Protein AF-A0A9P1CTK7-F1 (afdb_monomer_lite)

Foldseek 3Di:
DDDDDDDDPPPPPPPPPPPPPAPDPQFDDLVQAAFDADPVRDGDFAEEAAEPDDVSVVVVVVVCRCCCTVVRHHYDYDDPAPDLLLLQLLQLQADQSNPVVCSRDDPPRDNRHNHGPPHDCPLQVVSLVCSCVVRVPRGDDDPDHPPDDDDDDDDDDPVLQVCCCVPPVDGPVCPPPDDCVRDPSCVSDDDPVPDPCVPDDDCVRDPCVPGVSNVVVVVVVVVVVVVVVVVVVVVD

Organism: NCBI:txid2562237

Structure (mmCIF, N/CA/C/O backbone):
data_AF-A0A9P1CTK7-F1
#
_entry.id   AF-A0A9P1CTK7-F1
#
loop_
_atom_site.group_PDB
_atom_site.id
_atom_site.type_symbol
_atom_site.label_atom_id
_atom_site.label_alt_id
_atom_site.label_comp_id
_atom_site.label_asym_id
_atom_site.label_entity_id
_atom_site.label_seq_id
_atom_site.pdbx_PDB_ins_code
_atom_site.Cartn_x
_atom_site.Cartn_y
_atom_site.Cartn_z
_atom_site.occupancy
_atom_site.B_iso_or_equiv
_atom_site.auth_seq_id
_atom_site.auth_comp_id
_atom_site.auth_asym_id
_atom_site.auth_atom_id
_atom_site.pdbx_PDB_model_num
ATOM 1 N N . MET A 1 1 ? 29.141 -57.998 55.091 1.00 41.53 1 MET A N 1
ATOM 2 C CA . MET A 1 1 ? 29.284 -56.603 54.625 1.00 41.53 1 MET A CA 1
ATOM 3 C C . MET A 1 1 ? 28.403 -56.444 53.397 1.00 41.53 1 MET A C 1
ATOM 5 O O . MET A 1 1 ? 28.807 -56.841 52.315 1.00 41.53 1 MET A O 1
ATOM 9 N N . LEU A 1 2 ? 27.157 -56.010 53.590 1.00 39.16 2 LEU A N 1
ATOM 10 C CA . LEU A 1 2 ? 26.176 -55.815 52.518 1.00 39.16 2 LEU A CA 1
ATOM 11 C C . LEU A 1 2 ? 26.133 -54.317 52.214 1.00 39.16 2 LEU A C 1
ATOM 13 O O . LEU A 1 2 ? 25.722 -53.531 53.062 1.00 39.16 2 LEU A O 1
ATOM 17 N N . GLY A 1 3 ? 26.665 -53.938 51.052 1.00 45.56 3 GLY A N 1
ATOM 18 C CA . GLY A 1 3 ? 26.715 -52.556 50.586 1.00 45.56 3 GLY A CA 1
ATOM 19 C C . GLY A 1 3 ? 25.390 -52.151 49.952 1.00 45.56 3 GLY A C 1
ATOM 20 O O . GLY A 1 3 ? 24.983 -52.715 48.938 1.00 45.56 3 GLY A O 1
ATOM 21 N N . THR A 1 4 ? 24.725 -51.177 50.563 1.00 55.84 4 THR A N 1
ATOM 22 C CA . THR A 1 4 ? 23.508 -50.541 50.058 1.00 55.84 4 THR A CA 1
ATOM 23 C C . THR A 1 4 ? 23.889 -49.553 48.955 1.00 55.84 4 THR A C 1
ATOM 25 O O . THR A 1 4 ? 24.511 -48.528 49.225 1.00 55.84 4 THR A O 1
ATOM 28 N N . TRP A 1 5 ? 23.542 -49.861 47.707 1.00 50.09 5 TRP A N 1
ATOM 29 C CA . TRP A 1 5 ? 23.710 -48.946 46.579 1.00 50.09 5 TRP A CA 1
ATOM 30 C C . TRP A 1 5 ? 22.486 -48.027 46.485 1.00 50.09 5 TRP A C 1
ATOM 32 O O . TRP A 1 5 ? 21.381 -48.486 46.202 1.00 50.09 5 TRP A O 1
ATOM 42 N N . CYS A 1 6 ? 22.676 -46.728 46.727 1.00 52.22 6 CYS A N 1
ATOM 43 C CA . CYS A 1 6 ? 21.683 -45.702 46.413 1.00 52.22 6 CYS A CA 1
ATOM 44 C C . CYS A 1 6 ? 21.600 -45.527 44.890 1.00 52.22 6 CYS A C 1
ATOM 46 O O . CYS A 1 6 ? 22.494 -44.936 44.286 1.00 52.22 6 CYS A O 1
ATOM 48 N N . LEU A 1 7 ? 20.516 -46.002 44.272 1.00 54.88 7 LEU A N 1
ATOM 49 C CA . LEU A 1 7 ? 20.118 -45.541 42.943 1.00 54.88 7 LEU A CA 1
ATOM 50 C C . LEU A 1 7 ? 19.626 -44.093 43.059 1.00 54.88 7 LEU A C 1
ATOM 52 O O . LEU A 1 7 ? 18.524 -43.835 43.541 1.00 54.88 7 LEU A O 1
ATOM 56 N N . ALA A 1 8 ? 20.446 -43.145 42.612 1.00 55.31 8 ALA A N 1
ATOM 57 C CA . ALA A 1 8 ? 20.005 -41.781 42.365 1.00 55.31 8 ALA A CA 1
ATOM 58 C C . ALA A 1 8 ? 19.128 -41.772 41.102 1.00 55.31 8 ALA A C 1
ATOM 60 O O . ALA A 1 8 ? 19.621 -41.879 39.980 1.00 55.31 8 ALA A O 1
ATOM 61 N N . LEU A 1 9 ? 17.814 -41.677 41.299 1.00 53.47 9 LEU A N 1
ATOM 62 C CA . LEU A 1 9 ? 16.837 -41.402 40.249 1.00 53.47 9 LEU A CA 1
ATOM 63 C C . LEU A 1 9 ? 17.064 -39.965 39.760 1.00 53.47 9 LEU A C 1
ATOM 65 O O . LEU A 1 9 ? 16.622 -39.001 40.381 1.00 53.47 9 LEU A O 1
ATOM 69 N N . VAL A 1 10 ? 17.803 -39.817 38.660 1.00 62.22 10 VAL A N 1
ATOM 70 C CA . VAL A 1 10 ? 17.915 -38.547 37.940 1.00 62.22 10 VAL A CA 1
ATOM 71 C C . VAL A 1 10 ? 16.580 -38.316 37.239 1.00 62.22 10 VAL A C 1
ATOM 73 O O . VAL A 1 10 ? 16.317 -38.865 36.172 1.00 62.22 10 VAL A O 1
ATOM 76 N N . ALA A 1 11 ? 15.705 -37.535 37.868 1.00 60.03 11 ALA A N 1
ATOM 77 C CA . ALA A 1 11 ? 14.519 -37.006 37.216 1.00 60.03 11 ALA A CA 1
ATOM 78 C C . ALA A 1 11 ? 14.972 -35.978 36.170 1.00 60.03 11 ALA A C 1
ATOM 80 O O . ALA A 1 11 ? 15.220 -34.815 36.486 1.00 60.03 11 ALA A O 1
ATOM 81 N N . SER A 1 12 ? 15.127 -36.414 34.919 1.00 62.22 12 SER A N 1
ATOM 82 C CA . SER A 1 12 ? 15.252 -35.506 33.783 1.00 62.22 12 SER A CA 1
ATOM 83 C C . SER A 1 12 ? 13.949 -34.721 33.663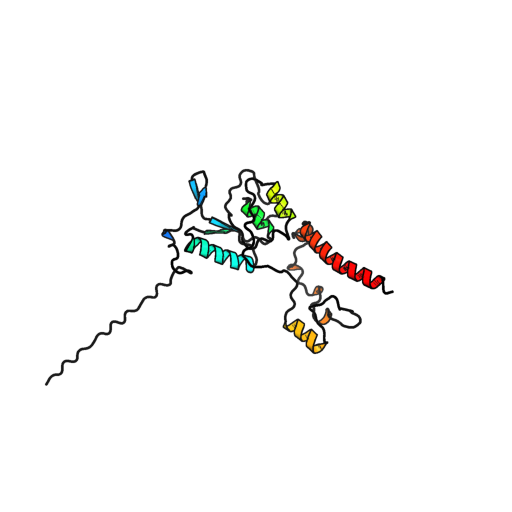 1.00 62.22 12 SER A C 1
ATOM 85 O O . SER A 1 12 ? 12.954 -35.225 33.145 1.00 62.22 12 SER A O 1
ATOM 87 N N . ALA A 1 13 ? 13.946 -33.490 34.173 1.00 62.00 13 ALA A N 1
ATOM 88 C CA . ALA A 1 13 ? 12.912 -32.520 33.865 1.00 62.00 13 ALA A CA 1
ATOM 89 C C . ALA A 1 13 ? 12.963 -32.267 32.354 1.00 62.00 13 ALA A C 1
ATOM 91 O O . ALA A 1 13 ? 13.829 -31.549 31.856 1.00 62.00 13 ALA A O 1
ATOM 92 N N . VAL A 1 14 ? 12.064 -32.914 31.614 1.00 60.38 14 VAL A N 1
ATOM 93 C CA . VAL A 1 14 ? 11.780 -32.555 30.229 1.00 60.38 14 VAL A CA 1
ATOM 94 C C . VAL A 1 14 ? 11.156 -31.169 30.299 1.00 60.38 14 VAL A C 1
ATOM 96 O O . VAL A 1 14 ? 9.969 -31.026 30.587 1.00 60.38 14 VAL A O 1
ATOM 99 N N . ALA A 1 15 ? 11.979 -30.139 30.113 1.00 61.59 15 ALA A N 1
ATOM 100 C CA . ALA A 1 15 ? 11.489 -28.806 29.834 1.00 61.59 15 ALA A CA 1
ATOM 101 C C . ALA A 1 15 ? 10.715 -28.909 28.519 1.00 61.59 15 ALA A C 1
ATOM 103 O O . ALA A 1 15 ? 11.304 -28.981 27.440 1.00 61.59 15 ALA A O 1
ATOM 104 N N . VAL A 1 16 ? 9.389 -29.000 28.615 1.00 58.91 16 VAL A N 1
ATOM 105 C CA . VAL A 1 16 ? 8.514 -28.774 27.473 1.00 58.91 16 VAL A CA 1
ATOM 106 C C . VAL A 1 16 ? 8.797 -27.338 27.071 1.00 58.91 16 VAL A C 1
ATOM 108 O O . VAL A 1 16 ? 8.411 -26.408 27.776 1.00 58.91 16 VAL A O 1
ATOM 111 N N . ALA A 1 17 ? 9.560 -27.158 25.994 1.00 55.75 17 ALA A N 1
ATOM 112 C CA . ALA A 1 17 ? 9.676 -25.867 25.355 1.00 55.75 17 ALA A CA 1
ATOM 113 C C . ALA A 1 17 ? 8.251 -25.485 24.958 1.00 55.75 17 ALA A C 1
ATOM 115 O O . ALA A 1 17 ? 7.703 -26.022 23.995 1.00 55.75 17 ALA A O 1
ATOM 116 N N . HIS A 1 18 ? 7.614 -24.626 25.755 1.00 56.50 18 HIS A N 1
ATOM 117 C CA . HIS A 1 18 ? 6.441 -23.913 25.298 1.00 56.50 18 HIS A CA 1
ATOM 118 C C . HIS A 1 18 ? 6.906 -23.185 24.047 1.00 56.50 18 HIS A C 1
ATOM 120 O O . HIS A 1 18 ? 7.727 -22.273 24.133 1.00 56.50 18 HIS A O 1
ATOM 126 N N . ALA A 1 19 ? 6.458 -23.660 22.884 1.00 55.12 19 ALA A N 1
ATOM 127 C CA . ALA A 1 19 ? 6.542 -22.880 21.672 1.00 55.12 19 ALA A CA 1
ATOM 128 C C . ALA A 1 19 ? 5.916 -21.533 22.029 1.00 55.12 19 ALA A C 1
ATOM 130 O O . ALA A 1 19 ? 4.727 -21.467 22.345 1.00 55.12 19 ALA A O 1
ATOM 131 N N . SER A 1 20 ? 6.757 -20.505 22.122 1.00 58.88 20 SER A N 1
ATOM 132 C CA . SER A 1 20 ? 6.295 -19.138 22.278 1.00 58.88 20 SER A CA 1
ATOM 133 C C . SER A 1 20 ? 5.353 -18.897 21.112 1.00 58.88 20 SER A C 1
ATOM 135 O O . SER A 1 20 ? 5.785 -18.930 19.963 1.00 58.88 20 SER A O 1
ATOM 137 N N . TYR A 1 21 ? 4.067 -18.715 21.404 1.00 77.50 21 TYR A N 1
ATOM 138 C CA . TYR A 1 21 ? 3.077 -18.307 20.407 1.00 77.50 21 TYR A CA 1
ATOM 139 C C . TYR A 1 21 ? 3.324 -16.872 19.916 1.00 77.50 21 TYR A C 1
ATOM 141 O O . TYR A 1 21 ? 2.637 -16.414 19.009 1.00 77.50 21 TYR A O 1
ATOM 149 N N . HIS A 1 22 ? 4.314 -16.194 20.500 1.00 89.12 22 HIS A N 1
ATOM 150 C CA . HIS A 1 22 ? 4.683 -14.818 20.221 1.00 89.12 22 HIS A CA 1
ATOM 151 C C . HIS A 1 22 ? 5.979 -14.736 19.425 1.00 89.12 22 HIS A C 1
ATOM 153 O O . HIS A 1 22 ? 6.935 -15.475 19.697 1.00 89.12 22 HIS A O 1
ATOM 159 N N . CYS A 1 23 ? 6.021 -13.795 18.487 1.00 91.00 23 CYS A N 1
ATOM 160 C CA . CYS A 1 23 ? 7.203 -13.448 17.708 1.00 91.00 23 CYS A CA 1
ATOM 161 C C . CYS A 1 23 ? 8.161 -12.524 18.482 1.00 91.00 23 CYS A C 1
ATOM 163 O O . CYS A 1 23 ? 9.369 -12.550 18.237 1.00 91.00 23 CYS A O 1
ATOM 165 N N . LEU A 1 24 ? 7.638 -11.708 19.403 1.00 94.38 24 LEU A N 1
ATOM 166 C CA . LEU A 1 24 ? 8.370 -10.676 20.138 1.00 94.38 24 LEU A CA 1
ATOM 167 C C . LEU A 1 24 ? 8.394 -10.939 21.656 1.00 94.38 24 LEU A C 1
ATOM 169 O O . LEU A 1 24 ? 7.428 -11.446 22.232 1.00 94.38 24 LEU A O 1
ATOM 173 N N . PRO A 1 25 ? 9.490 -10.579 22.353 1.00 93.38 25 PRO A N 1
ATOM 174 C CA . PRO A 1 25 ? 9.544 -10.668 23.807 1.00 93.38 25 PRO A CA 1
ATOM 175 C C . PRO A 1 25 ? 8.604 -9.640 24.451 1.00 93.38 25 PRO A C 1
ATOM 177 O O . PRO A 1 25 ? 8.647 -8.459 24.116 1.00 93.38 25 PRO A O 1
ATOM 180 N N . GLY A 1 26 ? 7.801 -10.083 25.422 1.00 93.31 26 GLY A N 1
ATOM 181 C CA . GLY A 1 26 ? 6.831 -9.217 26.104 1.00 93.31 26 GLY A CA 1
ATOM 182 C C . GLY A 1 26 ? 5.575 -8.918 25.282 1.00 93.31 26 GLY A C 1
ATOM 183 O O . GLY A 1 26 ? 4.921 -7.910 25.537 1.00 93.31 26 GLY A O 1
ATOM 184 N N . ALA A 1 27 ? 5.261 -9.767 24.303 1.00 96.50 27 ALA A N 1
ATOM 185 C CA . ALA A 1 27 ? 4.042 -9.664 23.519 1.00 96.50 27 ALA A CA 1
ATOM 186 C C . ALA A 1 27 ? 2.774 -9.714 24.390 1.00 96.50 27 ALA A C 1
ATOM 188 O O . ALA A 1 27 ? 2.685 -10.485 25.346 1.00 96.50 27 ALA A O 1
ATOM 189 N N . VAL A 1 28 ? 1.781 -8.909 24.015 1.00 96.38 28 VAL A N 1
ATOM 190 C CA . VAL A 1 28 ? 0.432 -8.924 24.580 1.00 96.38 28 VAL A CA 1
ATOM 191 C C . VAL A 1 28 ? -0.258 -10.231 24.200 1.00 96.38 28 VAL A C 1
ATOM 193 O O . VAL A 1 28 ? -0.373 -10.580 23.016 1.00 96.38 28 VAL A O 1
ATOM 196 N N . GLU A 1 29 ? -0.752 -10.936 25.216 1.00 95.31 29 GLU A N 1
ATOM 197 C CA . GLU A 1 29 ? -1.452 -12.204 25.046 1.00 95.31 29 GLU A CA 1
ATOM 198 C C . GLU A 1 29 ? -2.710 -12.029 24.196 1.00 95.31 29 GLU A C 1
ATOM 200 O O . GLU A 1 29 ? -3.425 -11.036 24.319 1.00 95.31 29 GLU A O 1
ATOM 205 N N . LEU A 1 30 ? -3.032 -13.023 23.362 1.00 94.19 30 LEU A N 1
ATOM 206 C CA . LEU A 1 30 ? -4.184 -12.959 22.452 1.00 94.19 30 LEU A CA 1
ATOM 207 C C . LEU A 1 30 ? -5.494 -12.604 23.180 1.00 94.19 30 LEU A C 1
ATOM 209 O O . LEU A 1 30 ? -6.309 -11.852 22.657 1.00 94.19 30 LEU A O 1
ATOM 213 N N . ALA A 1 31 ? -5.679 -13.106 24.405 1.00 96.12 31 ALA A N 1
ATOM 214 C CA . ALA A 1 31 ? -6.859 -12.835 25.230 1.00 96.12 31 ALA A CA 1
ATOM 215 C C . ALA A 1 31 ? -6.939 -11.389 25.758 1.00 96.12 31 ALA A C 1
ATOM 217 O O . ALA A 1 31 ? -8.015 -10.934 26.142 1.00 96.12 31 ALA A O 1
ATOM 218 N N . GLU A 1 32 ? -5.814 -10.676 25.791 1.00 97.50 32 GLU A N 1
ATOM 219 C CA . GLU A 1 32 ? -5.707 -9.290 26.256 1.00 97.50 32 GLU A CA 1
ATOM 220 C C . GLU A 1 32 ? -5.788 -8.283 25.098 1.00 97.50 32 GLU A C 1
ATOM 222 O O . GLU A 1 32 ? -5.948 -7.080 25.329 1.00 97.50 32 GLU A O 1
ATOM 227 N N . ARG A 1 33 ? -5.716 -8.758 23.846 1.00 97.88 33 ARG A N 1
ATOM 228 C CA . ARG A 1 33 ? -5.819 -7.908 22.658 1.00 97.88 33 ARG A CA 1
ATOM 229 C C . ARG A 1 33 ? -7.229 -7.344 22.501 1.00 97.88 33 ARG A C 1
ATOM 231 O O . ARG A 1 33 ? -8.240 -8.027 22.669 1.00 97.88 33 ARG A O 1
ATOM 238 N N . LYS A 1 34 ? -7.306 -6.067 22.134 1.00 98.31 34 LYS A N 1
ATOM 239 C CA . LYS A 1 34 ? -8.556 -5.303 22.008 1.00 98.31 34 LYS A CA 1
ATOM 240 C C . LYS A 1 34 ? -8.906 -4.986 20.560 1.00 98.31 34 LYS A C 1
ATOM 242 O O . LYS A 1 34 ? -8.056 -4.829 19.693 1.00 98.31 34 LYS A O 1
ATOM 247 N N . ASN A 1 35 ? -10.196 -4.816 20.323 1.00 98.38 35 ASN A N 1
ATOM 248 C CA . ASN A 1 35 ? -10.720 -4.271 19.078 1.00 98.38 35 ASN A CA 1
ATOM 249 C C . ASN A 1 35 ? -10.793 -2.740 19.128 1.00 98.38 35 ASN A C 1
ATOM 251 O O . ASN A 1 35 ? -10.812 -2.130 20.203 1.00 98.38 35 ASN A O 1
ATOM 255 N N . LEU A 1 36 ? -10.889 -2.131 17.949 1.00 96.44 36 LEU A N 1
ATOM 256 C CA . LEU A 1 36 ? -11.319 -0.748 17.790 1.00 96.44 36 LEU A CA 1
ATOM 257 C C . LEU A 1 36 ? -12.821 -0.632 18.083 1.00 96.44 36 LEU A C 1
ATOM 259 O O . LEU A 1 36 ? -13.553 -1.625 18.049 1.00 96.44 36 LEU A O 1
ATOM 263 N N . LYS A 1 37 ? -13.274 0.591 18.382 1.00 95.56 37 LYS A N 1
ATOM 264 C CA . LYS A 1 37 ? -14.693 0.907 18.558 1.00 95.56 37 LYS A CA 1
ATOM 265 C C . LYS A 1 37 ? -15.083 2.126 17.734 1.00 95.56 37 LYS A C 1
ATOM 267 O O . LYS A 1 37 ? -14.402 3.147 17.817 1.00 95.56 37 LYS A O 1
ATOM 272 N N . ASN A 1 38 ? -16.179 2.034 16.984 1.00 89.56 38 ASN A N 1
ATOM 273 C CA . ASN A 1 38 ? -16.747 3.188 16.278 1.00 89.56 38 ASN A CA 1
ATOM 274 C C . ASN A 1 38 ? -17.587 4.054 17.245 1.00 89.56 38 ASN A C 1
ATOM 276 O O . ASN A 1 38 ? -17.822 3.648 18.390 1.00 89.56 38 ASN A O 1
ATOM 280 N N . PRO A 1 39 ? -18.066 5.243 16.822 1.00 89.62 39 PRO A N 1
ATOM 281 C CA . PRO A 1 39 ? -18.911 6.097 17.661 1.00 89.62 39 PRO A CA 1
ATOM 282 C C . PRO A 1 39 ? -20.204 5.428 18.155 1.00 89.62 39 PRO A C 1
ATOM 284 O O . PRO A 1 39 ? -20.758 5.844 19.169 1.00 89.62 39 PRO A O 1
ATOM 287 N N . GLN A 1 40 ? -20.680 4.389 17.465 1.00 92.19 40 GLN A N 1
ATOM 288 C CA . GLN A 1 40 ? -21.860 3.602 17.827 1.00 92.19 40 GLN A CA 1
ATOM 289 C C . GLN A 1 40 ? -21.545 2.484 18.840 1.00 92.19 40 GLN A C 1
ATOM 291 O O . GLN A 1 40 ? -22.459 1.819 19.325 1.00 92.19 40 GLN A O 1
ATOM 296 N N . GLY A 1 41 ? -20.271 2.285 19.192 1.00 94.56 41 GLY A N 1
ATOM 297 C CA . GLY A 1 41 ? -19.815 1.277 20.149 1.00 94.56 41 GLY A CA 1
ATOM 298 C C . GLY A 1 41 ? -19.611 -0.122 19.561 1.00 94.56 41 GLY A C 1
ATOM 299 O O . GLY A 1 41 ? -19.308 -1.049 20.315 1.00 94.56 41 GLY A O 1
ATOM 300 N N . GLU A 1 42 ? -19.745 -0.285 18.244 1.00 94.75 42 GLU A N 1
ATOM 301 C CA . GLU A 1 42 ? -19.448 -1.536 17.545 1.00 94.75 42 GLU A CA 1
ATOM 302 C C . GLU A 1 42 ? -17.958 -1.863 17.660 1.00 94.75 42 GLU A C 1
ATOM 304 O O . GLU A 1 42 ? -17.110 -0.987 17.501 1.00 94.75 42 GLU A O 1
ATOM 309 N N . SER A 1 43 ? -17.652 -3.129 17.933 1.00 96.38 43 SER A N 1
ATOM 310 C CA . SER A 1 43 ? -16.299 -3.639 18.149 1.00 96.38 43 SER A CA 1
ATOM 311 C C . SER A 1 43 ? -15.800 -4.364 16.901 1.00 96.38 43 SER A C 1
ATOM 313 O O . SER A 1 43 ? -16.439 -5.319 16.465 1.00 96.38 43 SER A O 1
ATOM 315 N N . TYR A 1 44 ? -14.657 -3.956 16.350 1.00 96.56 44 TYR A N 1
ATOM 316 C CA . TYR A 1 44 ? -14.074 -4.562 15.145 1.00 96.56 44 TYR A CA 1
ATOM 317 C C . TYR A 1 44 ? -12.533 -4.517 15.159 1.00 96.56 44 TYR A C 1
ATOM 319 O O . TYR A 1 44 ? -11.945 -3.647 15.807 1.00 96.56 44 TYR A O 1
ATOM 327 N N . PRO A 1 45 ? -11.849 -5.457 14.482 1.00 97.88 45 PRO A N 1
ATOM 328 C CA . PRO A 1 45 ? -10.389 -5.473 14.424 1.00 97.88 45 PRO A CA 1
ATOM 329 C C . PRO A 1 45 ? -9.835 -4.321 13.577 1.00 97.88 45 PRO A C 1
ATOM 331 O O . PRO A 1 45 ? -10.497 -3.802 12.674 1.00 97.88 45 PRO A O 1
ATOM 334 N N . LEU A 1 46 ? -8.579 -3.955 13.825 1.00 98.19 46 LEU A N 1
ATOM 335 C CA . LEU A 1 46 ? -7.851 -3.012 12.986 1.00 98.19 46 LEU A CA 1
ATOM 336 C C . LEU A 1 46 ? -7.536 -3.671 11.640 1.00 98.19 46 LEU A C 1
ATOM 338 O O . LEU A 1 46 ? -6.736 -4.595 11.560 1.00 98.19 46 LEU A O 1
ATOM 342 N N . GLY A 1 47 ? -8.167 -3.205 10.564 1.00 98.06 47 GLY A N 1
ATOM 343 C CA . GLY A 1 47 ? -7.832 -3.661 9.216 1.00 98.06 47 GLY A CA 1
ATOM 344 C C . GLY A 1 47 ? -6.579 -3.016 8.622 1.00 98.06 47 GLY A C 1
ATOM 345 O O . GLY A 1 47 ? -6.472 -1.786 8.607 1.00 98.06 47 GLY A O 1
ATOM 346 N N . ILE A 1 48 ? -5.688 -3.835 8.062 1.00 98.38 48 ILE A N 1
ATOM 347 C CA . ILE A 1 48 ? -4.543 -3.414 7.241 1.00 98.38 48 ILE A CA 1
ATOM 348 C C . ILE A 1 48 ? -4.842 -3.774 5.786 1.00 98.38 48 ILE A C 1
ATOM 350 O O . ILE A 1 48 ? -5.063 -4.937 5.475 1.00 98.38 48 ILE A O 1
ATOM 354 N N . TRP A 1 49 ? -4.865 -2.802 4.876 1.00 98.12 49 TRP A N 1
ATOM 355 C CA . TRP A 1 49 ? -4.914 -3.094 3.445 1.00 98.12 49 TRP A CA 1
ATOM 356 C C . TRP A 1 49 ? -3.541 -3.571 2.967 1.00 98.12 49 TRP A C 1
ATOM 358 O O . TRP A 1 49 ? -2.551 -2.852 3.109 1.00 98.12 49 TRP A O 1
ATOM 368 N N . VAL A 1 50 ? -3.487 -4.775 2.397 1.00 97.94 50 VAL A N 1
ATOM 369 C CA . VAL A 1 50 ? -2.249 -5.415 1.951 1.00 97.94 50 VAL A CA 1
ATOM 370 C C . VAL A 1 50 ? -2.095 -5.261 0.439 1.00 97.94 50 VAL A C 1
ATOM 372 O O . VAL A 1 50 ? -2.911 -5.784 -0.327 1.00 97.94 50 VAL A O 1
ATOM 375 N N . PRO A 1 51 ? -1.052 -4.565 -0.029 1.00 95.69 51 PRO A N 1
ATOM 376 C CA . PRO A 1 51 ? -0.765 -4.511 -1.452 1.00 95.69 51 PRO A CA 1
ATOM 377 C C . PRO A 1 51 ? -0.242 -5.850 -2.000 1.00 95.69 51 PRO A C 1
ATOM 379 O O . PRO A 1 51 ? 0.519 -6.544 -1.328 1.00 95.69 51 PRO A O 1
ATOM 382 N N . ASP A 1 52 ? -0.634 -6.204 -3.227 1.00 95.25 52 ASP A N 1
ATOM 383 C CA . ASP A 1 52 ? -0.336 -7.493 -3.880 1.00 95.25 52 ASP A CA 1
ATOM 384 C C . ASP A 1 52 ? 1.061 -7.517 -4.529 1.00 95.25 52 ASP A C 1
ATOM 386 O O . ASP A 1 52 ? 1.226 -7.666 -5.742 1.00 95.25 52 ASP A O 1
ATOM 390 N N . TRP A 1 53 ? 2.095 -7.283 -3.725 1.00 91.06 53 TRP A N 1
ATOM 391 C CA . TRP A 1 53 ? 3.488 -7.428 -4.143 1.00 91.06 53 TRP A CA 1
ATOM 392 C C . TRP A 1 53 ? 4.389 -7.725 -2.948 1.00 91.06 53 TRP A C 1
ATOM 394 O O . TRP A 1 53 ? 4.062 -7.426 -1.802 1.00 91.06 53 TRP A O 1
ATOM 404 N N . ALA A 1 54 ? 5.555 -8.319 -3.216 1.00 90.56 54 ALA A N 1
ATOM 405 C CA . ALA A 1 54 ? 6.424 -8.893 -2.185 1.00 90.56 54 ALA A CA 1
ATOM 406 C C . ALA A 1 54 ? 6.770 -7.914 -1.048 1.00 90.56 54 ALA A C 1
ATOM 408 O O . ALA A 1 54 ? 6.683 -8.277 0.124 1.00 90.56 54 ALA A O 1
ATOM 409 N N . ALA A 1 55 ? 7.119 -6.667 -1.384 1.00 91.00 55 ALA A N 1
ATOM 410 C CA . ALA A 1 55 ? 7.403 -5.650 -0.376 1.00 91.00 55 ALA A CA 1
ATOM 411 C C . ALA A 1 55 ? 6.163 -5.320 0.472 1.00 91.00 55 ALA A C 1
ATOM 413 O O . ALA A 1 55 ? 6.287 -5.244 1.690 1.00 91.00 55 ALA A O 1
ATOM 414 N N . GLY A 1 56 ? 4.982 -5.198 -0.149 1.00 93.94 56 GLY A N 1
ATOM 415 C CA . GLY A 1 56 ? 3.708 -4.934 0.523 1.00 93.94 56 GLY A CA 1
ATOM 416 C C . GLY A 1 56 ? 3.341 -6.024 1.527 1.00 93.94 56 GLY A C 1
ATOM 417 O O . GLY A 1 56 ? 2.999 -5.716 2.667 1.00 93.94 56 GLY A O 1
ATOM 418 N N . TYR A 1 57 ? 3.508 -7.294 1.149 1.00 96.00 57 TYR A N 1
ATOM 419 C CA . TYR A 1 57 ? 3.330 -8.423 2.065 1.00 96.00 57 TYR A CA 1
ATOM 420 C C . TYR A 1 57 ? 4.297 -8.376 3.248 1.00 96.00 57 TYR A C 1
ATOM 422 O O . TYR A 1 57 ? 3.873 -8.523 4.392 1.00 96.00 57 TYR A O 1
ATOM 430 N N . ALA A 1 58 ? 5.587 -8.146 2.989 1.00 94.62 58 ALA A N 1
ATOM 431 C CA . ALA A 1 58 ? 6.603 -8.145 4.035 1.00 94.62 58 ALA A CA 1
ATOM 432 C C . ALA A 1 58 ? 6.356 -7.045 5.079 1.00 94.62 58 ALA A C 1
ATOM 434 O O . ALA A 1 58 ? 6.361 -7.320 6.279 1.00 94.62 58 ALA A O 1
ATOM 435 N N . VAL A 1 59 ? 6.107 -5.805 4.641 1.00 95.50 59 VAL A N 1
ATOM 436 C CA . VAL A 1 59 ? 5.907 -4.683 5.573 1.00 95.50 59 VAL A CA 1
ATOM 437 C C . VAL A 1 59 ? 4.573 -4.773 6.313 1.00 95.50 59 VAL A C 1
ATOM 439 O O . VAL A 1 59 ? 4.527 -4.460 7.502 1.00 95.50 59 VAL A O 1
ATOM 442 N N . SER A 1 60 ? 3.510 -5.250 5.658 1.00 97.06 60 SER A N 1
ATOM 443 C CA . SER A 1 60 ? 2.213 -5.463 6.310 1.00 97.06 60 SER A CA 1
ATOM 444 C C . SER A 1 60 ? 2.282 -6.570 7.355 1.00 97.06 60 SER A C 1
ATOM 446 O O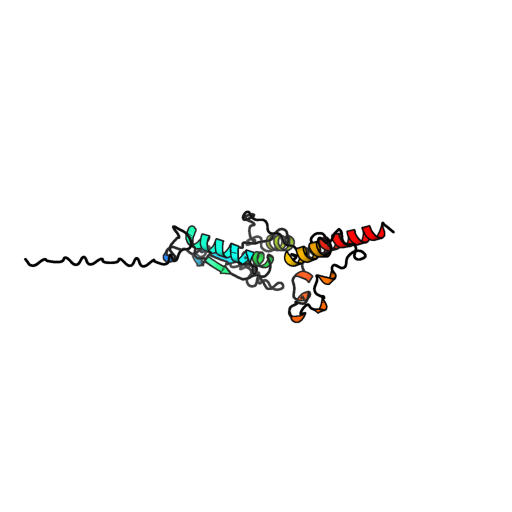 . SER A 1 60 ? 1.764 -6.378 8.448 1.00 97.06 60 SER A O 1
ATOM 448 N N . ALA A 1 61 ? 2.994 -7.671 7.088 1.00 97.00 61 ALA A N 1
ATOM 449 C CA . ALA A 1 61 ? 3.194 -8.738 8.070 1.00 97.00 61 ALA A CA 1
ATOM 450 C C . ALA A 1 61 ? 3.967 -8.250 9.308 1.00 97.00 61 ALA A C 1
ATOM 452 O O . ALA A 1 61 ? 3.582 -8.5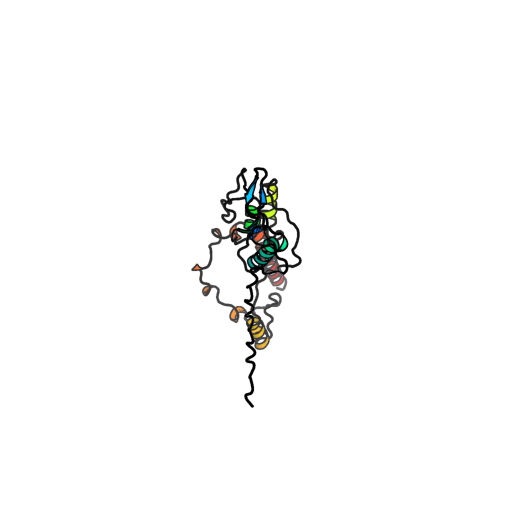49 10.437 1.00 97.00 61 ALA A O 1
ATOM 453 N N . ILE A 1 62 ? 5.023 -7.448 9.116 1.00 96.25 62 ILE A N 1
ATOM 454 C CA . ILE A 1 62 ? 5.763 -6.838 10.233 1.00 96.25 62 ILE A CA 1
ATOM 455 C C . ILE A 1 62 ? 4.838 -5.936 11.057 1.00 96.25 62 ILE A C 1
ATOM 457 O O . ILE A 1 62 ? 4.813 -6.031 12.283 1.00 96.25 62 ILE A O 1
ATOM 461 N N . ALA A 1 63 ? 4.061 -5.072 10.403 1.00 97.56 63 ALA A N 1
ATOM 462 C CA . ALA A 1 63 ? 3.145 -4.179 11.101 1.00 97.56 63 ALA A CA 1
ATOM 463 C C . ALA A 1 63 ? 2.018 -4.926 11.817 1.00 97.56 63 ALA A C 1
ATOM 465 O O . ALA A 1 63 ? 1.675 -4.548 12.932 1.00 97.56 63 ALA A O 1
ATOM 466 N N . HIS A 1 64 ? 1.490 -5.993 11.218 1.00 98.00 64 HIS A N 1
ATOM 467 C CA . HIS A 1 64 ? 0.506 -6.872 11.839 1.00 98.00 64 HIS A CA 1
ATOM 468 C C . HIS A 1 64 ? 1.038 -7.396 13.175 1.00 98.00 64 HIS A C 1
ATOM 470 O O . HIS A 1 64 ? 0.428 -7.144 14.212 1.00 98.00 64 HIS A O 1
ATOM 476 N N . VAL A 1 65 ? 2.222 -8.020 13.173 1.00 97.62 65 VAL A N 1
ATOM 477 C CA . VAL A 1 65 ? 2.863 -8.534 14.395 1.00 97.62 65 VAL A CA 1
ATOM 478 C C . VAL A 1 65 ? 3.076 -7.419 15.417 1.00 97.62 65 VAL A C 1
ATOM 480 O O . VAL A 1 65 ? 2.725 -7.582 16.579 1.00 97.62 65 VAL A O 1
ATOM 483 N N . LEU A 1 66 ? 3.604 -6.261 15.009 1.00 97.81 66 LEU A N 1
ATOM 484 C CA . LEU A 1 66 ? 3.846 -5.149 15.933 1.00 97.81 66 LEU A CA 1
ATOM 485 C C . LEU A 1 66 ? 2.550 -4.607 16.555 1.00 97.81 66 LEU A C 1
ATOM 487 O O . LEU A 1 66 ? 2.511 -4.314 17.748 1.00 97.81 66 LEU A O 1
ATOM 491 N N . ILE A 1 67 ? 1.481 -4.466 15.775 1.00 98.38 67 ILE A N 1
ATOM 492 C CA . ILE A 1 67 ? 0.201 -3.950 16.270 1.00 98.38 67 ILE A CA 1
ATOM 493 C C . ILE A 1 67 ? -0.464 -4.967 17.205 1.00 98.38 67 ILE A C 1
ATOM 495 O O . ILE A 1 67 ? -1.005 -4.585 18.245 1.00 98.38 67 ILE A O 1
ATOM 499 N N . GLU A 1 68 ? -0.394 -6.253 16.878 1.00 98.06 68 GLU A N 1
ATOM 500 C CA . GLU A 1 68 ? -0.958 -7.300 17.719 1.00 98.06 68 GLU A CA 1
ATOM 501 C C . GLU A 1 68 ? -0.171 -7.515 19.008 1.00 98.06 68 GLU A C 1
ATOM 503 O O . GLU A 1 68 ? -0.732 -7.456 20.102 1.00 98.06 68 GLU A O 1
ATOM 508 N N . GLU A 1 69 ? 1.130 -7.754 18.886 1.00 97.81 69 GLU A N 1
ATOM 509 C CA . GLU A 1 69 ? 1.972 -8.175 19.999 1.00 97.81 69 GLU A CA 1
ATOM 510 C C . GLU A 1 69 ? 2.468 -6.996 20.832 1.00 97.81 69 GLU A C 1
ATOM 512 O O . GLU A 1 69 ? 2.552 -7.120 22.046 1.00 97.81 69 GLU A O 1
ATOM 517 N N . MET A 1 70 ? 2.760 -5.836 20.238 1.00 97.81 70 MET A N 1
ATOM 518 C CA . MET A 1 70 ? 3.291 -4.699 21.007 1.00 97.81 70 MET A CA 1
ATOM 519 C C . MET A 1 70 ? 2.211 -3.697 21.403 1.00 97.81 70 MET A C 1
ATOM 521 O O . MET A 1 70 ? 2.283 -3.116 22.485 1.00 97.81 70 MET A O 1
ATOM 525 N N . LEU A 1 71 ? 1.218 -3.460 20.540 1.00 98.19 71 LEU A N 1
ATOM 526 C CA . LEU A 1 71 ? 0.143 -2.500 20.828 1.00 98.19 71 LEU A CA 1
ATOM 527 C C . LEU A 1 71 ? -1.109 -3.159 21.422 1.00 98.19 71 LEU A C 1
ATOM 529 O O . LEU A 1 71 ? -1.958 -2.452 21.974 1.00 98.19 71 LEU A O 1
ATOM 533 N N . GLY A 1 72 ? -1.224 -4.487 21.328 1.00 98.12 72 GLY A N 1
ATOM 534 C CA . GLY A 1 72 ? -2.325 -5.246 21.905 1.00 98.12 72 GLY A CA 1
ATOM 535 C C . GLY A 1 72 ? -3.654 -5.035 21.186 1.00 98.12 72 GLY A C 1
ATOM 536 O O . GLY A 1 72 ? -4.686 -4.966 21.850 1.00 98.12 72 GLY A O 1
ATOM 537 N N . TYR A 1 73 ? -3.666 -4.877 19.860 1.00 98.62 73 TYR A N 1
ATOM 538 C CA . TYR A 1 73 ? -4.910 -4.804 19.082 1.00 98.62 73 TYR A CA 1
ATOM 539 C C . TYR A 1 73 ? -5.118 -6.059 18.243 1.00 98.62 73 TYR A C 1
ATOM 541 O O . TYR A 1 73 ? -4.158 -6.598 17.722 1.00 98.62 73 TYR A O 1
ATOM 549 N N . ASN A 1 74 ? -6.360 -6.498 18.050 1.00 98.38 74 ASN A N 1
ATOM 550 C CA . ASN A 1 74 ? -6.639 -7.517 17.037 1.00 98.38 74 ASN A CA 1
ATOM 551 C C . ASN A 1 74 ? -6.524 -6.893 15.648 1.00 98.38 74 ASN A C 1
ATOM 553 O O . ASN A 1 74 ? -7.090 -5.819 15.403 1.00 98.38 74 ASN A O 1
ATOM 557 N N . VAL A 1 75 ? -5.836 -7.580 14.742 1.00 98.19 75 VAL A N 1
ATOM 558 C CA . VAL A 1 75 ? -5.605 -7.109 13.376 1.00 98.19 75 VAL A CA 1
ATOM 559 C C . VAL A 1 75 ? -6.261 -8.050 12.375 1.00 98.19 75 VAL A C 1
ATOM 561 O O . VAL A 1 75 ? -6.420 -9.245 12.607 1.00 98.19 75 VAL A O 1
ATOM 564 N N . VAL A 1 76 ? -6.690 -7.499 11.244 1.00 98.00 76 VAL A N 1
ATOM 565 C CA . VAL A 1 76 ? -7.118 -8.291 10.094 1.00 98.00 76 VAL A CA 1
ATOM 566 C C . VAL A 1 76 ? -6.487 -7.742 8.824 1.00 98.00 76 VAL A C 1
ATOM 568 O O . VAL A 1 76 ? -6.589 -6.554 8.522 1.00 98.00 76 VAL A O 1
ATOM 571 N N . ASP A 1 77 ? -5.877 -8.615 8.039 1.00 97.69 77 ASP A N 1
ATOM 572 C CA . ASP A 1 77 ? -5.392 -8.239 6.718 1.00 97.69 77 ASP A CA 1
ATOM 573 C C . ASP A 1 77 ? -6.573 -8.179 5.736 1.00 97.69 77 ASP A C 1
ATOM 575 O O . ASP A 1 77 ? -7.448 -9.048 5.700 1.00 97.69 77 ASP A O 1
ATOM 579 N N . LYS A 1 78 ? -6.628 -7.110 4.947 1.00 96.12 78 LYS A N 1
ATOM 580 C CA . LYS A 1 78 ? -7.638 -6.829 3.924 1.00 96.12 78 LYS A CA 1
ATOM 581 C C . LYS A 1 78 ? -6.970 -6.777 2.550 1.00 96.12 78 LYS A C 1
ATOM 583 O O . LYS A 1 78 ? -5.806 -6.403 2.437 1.00 96.12 78 LYS A O 1
ATOM 588 N N . GLY A 1 79 ? -7.725 -7.100 1.501 1.00 89.88 79 GLY A N 1
ATOM 589 C CA . GLY A 1 79 ? -7.226 -7.166 0.123 1.00 89.88 79 GLY A CA 1
ATOM 590 C C . GLY A 1 79 ? -6.997 -8.613 -0.350 1.00 89.88 79 GLY A C 1
ATOM 591 O O . GLY A 1 79 ? -7.789 -9.479 0.033 1.00 89.88 79 GLY A O 1
ATOM 592 N N . PRO A 1 80 ? -5.972 -8.892 -1.183 1.00 93.56 80 PRO A N 1
ATOM 593 C CA . PRO A 1 80 ? -4.912 -7.973 -1.603 1.00 93.56 80 PRO A CA 1
ATOM 594 C C . PRO A 1 80 ? -5.342 -7.020 -2.737 1.00 93.56 80 PRO A C 1
ATOM 596 O O . PRO A 1 80 ? -6.350 -7.241 -3.412 1.00 93.56 80 PRO A O 1
ATOM 599 N N . GLY A 1 81 ? -4.582 -5.938 -2.937 1.00 92.50 81 GLY A N 1
ATOM 600 C CA . GLY A 1 81 ? -4.803 -4.955 -4.008 1.00 92.50 81 GLY A CA 1
ATOM 601 C C . GLY A 1 81 ? -3.607 -4.824 -4.957 1.00 92.50 81 GLY A C 1
ATOM 602 O O . GLY A 1 81 ? -2.523 -4.497 -4.480 1.00 92.50 81 GLY A O 1
ATOM 603 N N . PRO A 1 82 ? -3.765 -5.000 -6.283 1.00 90.75 82 PRO A N 1
ATOM 604 C CA . PRO A 1 82 ? -2.643 -5.017 -7.230 1.00 90.75 82 PRO A CA 1
ATOM 605 C C . PRO A 1 82 ? -2.041 -3.647 -7.549 1.00 90.75 82 PRO A C 1
ATOM 607 O O . PRO A 1 82 ? -1.084 -3.568 -8.317 1.00 90.75 82 PRO A O 1
ATOM 610 N N . ALA A 1 83 ? -2.595 -2.553 -7.026 1.00 90.25 83 ALA A N 1
ATOM 611 C CA . ALA A 1 83 ? -2.073 -1.222 -7.294 1.00 90.25 83 ALA A CA 1
ATOM 612 C C . ALA A 1 83 ? -2.252 -0.279 -6.104 1.00 90.25 83 ALA A C 1
ATOM 614 O O . ALA A 1 83 ? -3.250 -0.341 -5.388 1.00 90.25 83 ALA A O 1
ATOM 615 N N . THR A 1 84 ? -1.326 0.671 -5.958 1.00 93.31 84 THR A N 1
ATOM 616 C CA . THR A 1 84 ? -1.352 1.680 -4.891 1.00 93.31 84 THR A CA 1
ATOM 617 C C . THR A 1 84 ? -2.691 2.418 -4.764 1.00 93.31 84 THR A C 1
ATOM 619 O O . THR A 1 84 ? -3.160 2.546 -3.635 1.00 93.31 84 THR A O 1
ATOM 622 N N . PRO A 1 85 ? -3.375 2.852 -5.847 1.00 95.06 85 PRO A N 1
ATOM 623 C CA . PRO A 1 85 ? -4.666 3.515 -5.688 1.00 95.06 85 PRO A CA 1
ATOM 624 C C . PRO A 1 85 ? -5.715 2.659 -4.971 1.00 95.06 85 PRO A C 1
ATOM 626 O O . PRO A 1 85 ? -6.595 3.211 -4.329 1.00 95.06 85 PRO A O 1
ATOM 629 N N . ASP A 1 86 ? -5.627 1.327 -5.019 1.00 95.81 86 ASP A N 1
ATOM 630 C CA . ASP A 1 86 ? -6.603 0.460 -4.339 1.00 95.81 86 ASP A CA 1
ATOM 631 C C . ASP A 1 86 ? -6.557 0.652 -2.832 1.00 95.81 86 ASP A C 1
ATOM 633 O O . ASP A 1 86 ? -7.603 0.695 -2.196 1.00 95.81 86 ASP A O 1
ATOM 637 N N . ALA A 1 87 ? -5.362 0.883 -2.288 1.00 96.75 87 ALA A N 1
ATOM 638 C CA . ALA A 1 87 ? -5.202 1.258 -0.896 1.00 96.75 87 ALA A CA 1
ATOM 639 C C . ALA A 1 87 ? -5.882 2.595 -0.585 1.00 96.75 87 ALA A C 1
ATOM 641 O O . ALA A 1 87 ? -6.557 2.704 0.431 1.00 96.75 87 ALA A O 1
ATOM 642 N N . PHE A 1 88 ? -5.754 3.604 -1.455 1.00 96.62 88 PHE A N 1
ATOM 643 C CA . PHE A 1 88 ? -6.354 4.921 -1.212 1.00 96.62 88 PHE A CA 1
ATOM 644 C C . PHE A 1 88 ? -7.875 4.821 -1.072 1.00 96.62 88 PHE A C 1
ATOM 646 O O . PHE A 1 88 ? -8.444 5.330 -0.111 1.00 96.62 88 PHE A O 1
ATOM 653 N N . TYR A 1 89 ? -8.518 4.103 -1.995 1.00 96.19 89 TYR A N 1
ATOM 654 C CA . TYR A 1 89 ? -9.965 3.903 -1.972 1.00 96.19 89 TYR A CA 1
ATOM 655 C C . TYR A 1 89 ? -10.411 2.935 -0.866 1.00 96.19 89 TYR A C 1
ATOM 657 O O . TYR A 1 89 ? -11.466 3.144 -0.273 1.00 96.19 89 TYR A O 1
ATOM 665 N N . ALA A 1 90 ? -9.619 1.908 -0.542 1.00 96.69 90 ALA A N 1
ATOM 666 C CA . ALA A 1 90 ? -9.914 1.019 0.582 1.00 96.69 90 ALA A CA 1
ATOM 667 C C . ALA A 1 90 ? -9.902 1.781 1.916 1.00 96.69 90 ALA A C 1
ATOM 669 O O . ALA A 1 90 ? -10.819 1.630 2.720 1.00 96.69 90 ALA A O 1
ATOM 670 N N . LEU A 1 91 ? -8.896 2.635 2.128 1.00 96.44 91 LEU A N 1
ATOM 671 C CA . LEU A 1 91 ? -8.783 3.483 3.318 1.00 96.44 91 LEU A CA 1
ATOM 672 C C . LEU A 1 91 ? -9.874 4.558 3.378 1.00 96.44 91 LEU A C 1
ATOM 674 O O . LEU A 1 91 ? -10.340 4.880 4.465 1.00 96.44 91 LEU A O 1
ATOM 678 N N . ALA A 1 92 ? -10.332 5.054 2.224 1.00 95.75 92 ALA A N 1
ATOM 679 C CA . ALA A 1 92 ? -11.501 5.928 2.152 1.00 95.75 92 ALA A CA 1
ATOM 680 C C . ALA A 1 92 ? -12.818 5.207 2.509 1.00 95.75 92 ALA A C 1
ATOM 682 O O . ALA A 1 92 ? -13.832 5.866 2.713 1.00 95.75 92 ALA A O 1
ATOM 683 N N . GLY A 1 93 ? -12.817 3.872 2.616 1.00 94.94 93 GLY A N 1
ATOM 684 C CA . GLY A 1 93 ? -13.983 3.061 2.975 1.00 94.94 93 GLY A CA 1
ATOM 685 C C . GLY A 1 93 ? -14.820 2.595 1.781 1.00 94.94 93 GLY A C 1
ATOM 686 O O . GLY A 1 93 ? -15.990 2.254 1.949 1.00 94.94 93 GLY A O 1
ATOM 687 N N . CYS A 1 94 ? -14.252 2.586 0.572 1.00 94.56 94 CYS A N 1
ATOM 688 C CA . CYS A 1 94 ? -14.923 2.036 -0.603 1.00 94.56 94 CYS A CA 1
ATOM 689 C C . CYS A 1 94 ? -14.991 0.498 -0.542 1.00 94.56 94 CYS A C 1
ATOM 691 O O . CYS A 1 94 ? -14.020 -0.157 -0.165 1.00 94.56 94 CYS A O 1
ATOM 693 N N . GLU A 1 95 ? -16.123 -0.084 -0.950 1.00 93.19 95 GLU A N 1
ATOM 694 C CA . GLU A 1 95 ? -16.408 -1.522 -0.787 1.00 93.19 95 GLU A CA 1
ATOM 695 C C . GLU A 1 95 ? -15.649 -2.420 -1.778 1.00 93.19 95 GLU A C 1
ATOM 697 O O . GLU A 1 95 ? -15.204 -3.515 -1.435 1.00 93.19 95 GLU A O 1
ATOM 702 N N . THR A 1 96 ? -15.465 -1.956 -3.015 1.00 93.31 96 THR A N 1
ATOM 703 C CA . THR A 1 96 ? -14.838 -2.720 -4.103 1.00 93.31 96 THR A CA 1
ATOM 704 C C . THR A 1 96 ? -13.621 -1.983 -4.658 1.00 93.31 96 THR A C 1
ATOM 706 O O . THR A 1 96 ? -13.552 -1.711 -5.861 1.00 93.31 96 THR A O 1
ATOM 709 N N . PRO A 1 97 ? -12.623 -1.657 -3.816 1.00 93.94 97 PRO A N 1
ATOM 710 C CA . PRO A 1 97 ? -11.567 -0.715 -4.161 1.00 93.94 97 PRO A CA 1
ATOM 711 C C . PRO A 1 97 ? -10.706 -1.183 -5.336 1.00 93.94 97 PRO A C 1
ATOM 713 O O . PRO A 1 97 ? -10.117 -0.347 -6.002 1.00 93.94 97 PRO A O 1
ATOM 716 N N . THR A 1 98 ? -10.655 -2.475 -5.661 1.00 92.19 98 THR A N 1
ATOM 717 C CA . THR A 1 98 ? -9.881 -3.013 -6.795 1.00 92.19 98 THR A CA 1
ATOM 718 C C . THR A 1 98 ? -10.595 -2.895 -8.150 1.00 92.19 98 THR A C 1
ATOM 720 O O . THR A 1 98 ? -9.951 -2.987 -9.201 1.00 92.19 98 THR A O 1
ATOM 723 N N . VAL A 1 99 ? -11.909 -2.644 -8.157 1.00 89.69 99 VAL A N 1
ATOM 724 C CA . VAL A 1 99 ? -12.739 -2.559 -9.367 1.00 89.69 99 VAL A CA 1
ATOM 725 C C . VAL A 1 99 ? -12.729 -1.122 -9.897 1.00 89.69 99 VAL A C 1
ATOM 727 O O . VAL A 1 99 ? -13.492 -0.268 -9.460 1.00 89.69 99 VAL A O 1
ATOM 730 N N . ILE A 1 100 ? -11.845 -0.846 -10.861 1.00 84.88 100 ILE A N 1
ATOM 731 C CA . ILE A 1 100 ? -11.500 0.512 -11.336 1.00 84.88 100 ILE A CA 1
ATOM 732 C C . ILE A 1 100 ? -12.722 1.363 -11.709 1.00 84.88 100 ILE A C 1
ATOM 734 O O . ILE A 1 100 ? -12.791 2.527 -11.330 1.00 84.88 100 ILE A O 1
ATOM 738 N N . ASN A 1 101 ? -13.675 0.796 -12.449 1.00 83.06 101 ASN A N 1
ATOM 739 C CA . ASN A 1 101 ? -14.859 1.505 -12.946 1.00 83.06 101 ASN A CA 1
ATOM 740 C C . ASN A 1 101 ? -16.026 1.538 -11.946 1.00 83.06 101 ASN A C 1
ATOM 742 O O . ASN A 1 101 ? -17.052 2.156 -12.217 1.00 83.06 101 ASN A O 1
ATOM 746 N N . ARG A 1 102 ? -15.897 0.845 -10.814 1.00 88.00 102 ARG A N 1
ATOM 747 C CA . ARG A 1 102 ? -16.929 0.751 -9.787 1.00 88.00 102 ARG A CA 1
ATOM 748 C C . ARG A 1 102 ? -16.264 0.449 -8.455 1.00 88.00 102 ARG A C 1
ATOM 750 O O . ARG A 1 102 ? -16.357 -0.664 -7.947 1.00 88.00 102 ARG A O 1
ATOM 757 N N . ARG A 1 103 ? -15.597 1.449 -7.880 1.00 89.25 103 ARG A N 1
ATOM 758 C CA . ARG A 1 103 ? -14.870 1.265 -6.617 1.00 89.25 103 ARG A CA 1
ATOM 759 C C . ARG A 1 103 ? -15.778 1.075 -5.399 1.00 89.25 103 ARG A C 1
ATOM 761 O O . ARG A 1 103 ? -15.291 0.683 -4.350 1.00 89.25 103 ARG A O 1
ATOM 768 N N . GLY A 1 104 ? -17.088 1.296 -5.545 1.00 90.88 104 GLY A N 1
ATOM 769 C CA . GLY A 1 104 ? -18.060 1.057 -4.473 1.00 90.88 104 GLY A CA 1
ATOM 770 C C . GLY A 1 104 ? -17.981 2.107 -3.367 1.00 90.88 104 GLY A C 1
ATOM 771 O O . GLY A 1 104 ? -18.154 1.790 -2.197 1.00 90.88 104 GLY A O 1
ATOM 772 N N . CYS A 1 105 ? -17.662 3.346 -3.732 1.00 90.94 105 CYS A N 1
ATOM 773 C CA . CYS A 1 105 ? -17.626 4.473 -2.813 1.00 90.94 105 CYS A CA 1
ATOM 774 C C . CYS A 1 105 ? -19.042 5.073 -2.707 1.00 90.94 105 CYS A C 1
ATOM 776 O O . CYS A 1 105 ? -19.660 5.356 -3.734 1.00 90.94 105 CYS A O 1
ATOM 778 N N . SER A 1 106 ? -19.576 5.218 -1.494 1.00 85.00 106 SER A N 1
ATOM 779 C CA . SER A 1 106 ? -20.905 5.800 -1.218 1.00 85.00 106 SER A CA 1
ATOM 780 C C . SER A 1 106 ? -20.814 6.765 -0.039 1.00 85.00 106 SER A C 1
ATOM 782 O O . SER A 1 106 ? -19.818 6.729 0.659 1.00 85.00 106 SER A O 1
ATOM 784 N N . ASP A 1 107 ? -21.830 7.577 0.248 1.00 77.19 107 ASP A N 1
ATOM 785 C CA . ASP A 1 107 ? -21.775 8.505 1.397 1.00 77.19 107 ASP A CA 1
ATOM 786 C C . ASP A 1 107 ? -21.792 7.790 2.766 1.00 77.19 107 ASP A C 1
ATOM 788 O O . ASP A 1 107 ? -21.445 8.374 3.791 1.00 77.19 107 ASP A O 1
ATOM 792 N N . LEU A 1 108 ? -22.180 6.509 2.798 1.00 72.69 108 LEU A N 1
ATOM 793 C CA . LEU A 1 108 ? -22.240 5.669 3.999 1.00 72.69 108 LEU A CA 1
ATOM 794 C C . LEU A 1 108 ? -21.015 4.745 4.085 1.00 72.69 108 LEU A C 1
ATOM 796 O O . LEU A 1 108 ? -21.139 3.527 4.220 1.00 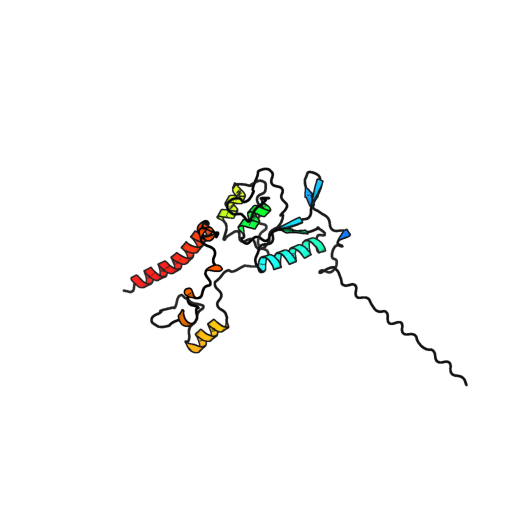72.69 108 LEU A O 1
ATOM 800 N N . MET A 1 109 ? -19.818 5.322 3.968 1.00 76.75 109 MET A N 1
ATOM 801 C CA . MET A 1 109 ? -18.565 4.560 4.011 1.00 76.75 109 MET A CA 1
ATOM 802 C C . MET A 1 109 ? -18.341 3.995 5.413 1.00 76.75 109 MET A C 1
ATOM 804 O O . MET A 1 109 ? -18.303 4.733 6.396 1.00 76.75 109 MET A O 1
ATOM 808 N N . SER A 1 110 ? -18.153 2.680 5.503 1.00 81.75 110 SER A N 1
ATOM 809 C CA . SER A 1 110 ? -17.682 2.039 6.730 1.00 81.75 110 SER A CA 1
ATOM 810 C C . SER A 1 110 ? -16.187 1.783 6.587 1.00 81.75 110 SER A C 1
ATOM 812 O O . SER A 1 110 ? -15.759 0.971 5.765 1.00 81.75 110 SER A O 1
ATOM 814 N N . ILE A 1 111 ? -15.377 2.511 7.355 1.00 87.25 111 ILE A N 1
ATOM 815 C CA . ILE A 1 111 ? -13.918 2.396 7.299 1.00 87.25 111 ILE A CA 1
ATOM 816 C C . ILE A 1 111 ? -13.504 1.132 8.054 1.00 87.25 111 ILE A C 1
ATOM 818 O O . ILE A 1 111 ? -13.492 1.106 9.282 1.00 87.25 111 ILE A O 1
ATOM 822 N N . TYR A 1 112 ? -13.167 0.081 7.307 1.00 89.38 112 TYR A N 1
ATOM 823 C CA . TYR A 1 112 ? -12.646 -1.170 7.867 1.00 89.38 112 TYR A CA 1
ATOM 824 C C . TYR A 1 112 ? -11.180 -1.429 7.514 1.00 89.38 112 TYR A C 1
ATOM 826 O O . TYR A 1 112 ? -10.577 -2.338 8.080 1.00 89.38 112 TYR A O 1
ATOM 834 N N . SER A 1 113 ? -10.599 -0.637 6.613 1.00 96.06 113 SER A N 1
ATOM 835 C CA . SER A 1 113 ? -9.159 -0.563 6.367 1.00 96.06 113 SER A CA 1
ATOM 836 C C . SER A 1 113 ? -8.645 0.742 6.964 1.00 96.06 113 SER A C 1
ATOM 838 O O . SER A 1 113 ? -9.098 1.812 6.580 1.00 96.06 113 SER A O 1
ATOM 840 N N . HIS A 1 114 ? -7.711 0.654 7.908 1.00 96.94 114 HIS A N 1
ATOM 841 C CA . HIS A 1 114 ? -7.213 1.800 8.682 1.00 96.94 114 HIS A CA 1
ATOM 842 C C . HIS A 1 114 ? -5.782 2.169 8.318 1.00 96.94 114 HIS A C 1
ATOM 844 O O . HIS A 1 114 ? -5.375 3.318 8.466 1.00 96.94 114 HIS A O 1
ATOM 850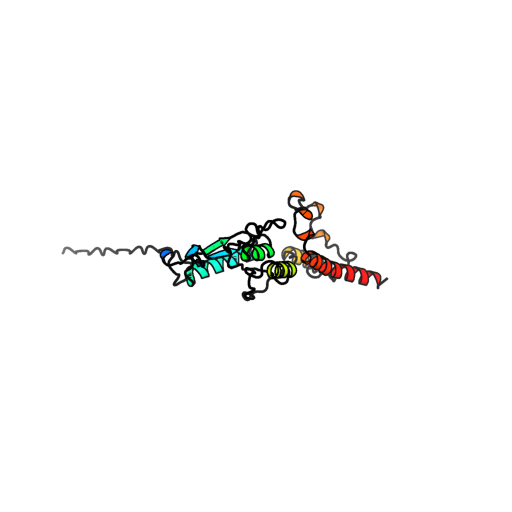 N N . LEU A 1 115 ? -5.013 1.182 7.865 1.00 97.31 115 LEU A N 1
ATOM 851 C CA . LEU A 1 115 ? -3.612 1.336 7.523 1.00 97.31 115 LEU A CA 1
ATOM 852 C C . LEU A 1 115 ? -3.344 0.670 6.179 1.00 97.31 115 LEU A C 1
ATOM 854 O O . LEU A 1 115 ? -3.849 -0.414 5.907 1.00 97.31 115 LEU A O 1
ATOM 858 N N . SER A 1 116 ? -2.530 1.311 5.352 1.00 97.25 116 SER A N 1
ATOM 859 C CA . SER A 1 116 ? -1.851 0.662 4.239 1.00 97.25 116 SER A CA 1
ATOM 860 C C . SER A 1 116 ? -0.402 1.092 4.288 1.00 97.25 116 SER A C 1
ATOM 862 O O . SER A 1 116 ? -0.096 2.273 4.453 1.00 97.25 116 SER A O 1
ATOM 864 N N . LEU A 1 117 ? 0.482 0.124 4.130 1.00 95.69 117 LEU A N 1
ATOM 865 C CA . LEU A 1 117 ? 1.916 0.340 4.023 1.00 95.69 117 LEU A CA 1
ATOM 866 C C . LEU A 1 117 ? 2.317 0.108 2.570 1.00 95.69 117 LEU A C 1
ATOM 868 O O . LEU A 1 117 ? 1.526 -0.434 1.799 1.00 95.69 117 LEU A O 1
ATOM 872 N N . GLU A 1 118 ? 3.519 0.538 2.185 1.00 93.50 118 GLU A N 1
ATOM 873 C CA . GLU A 1 118 ? 3.961 0.425 0.786 1.00 93.50 118 GLU A CA 1
ATOM 874 C C . GLU A 1 118 ? 3.040 1.231 -0.172 1.00 93.50 118 GLU A C 1
ATOM 876 O O . GLU A 1 118 ? 2.584 0.778 -1.213 1.00 93.50 118 GLU A O 1
ATOM 881 N N . GLY A 1 119 ? 2.688 2.463 0.207 1.00 91.88 119 GLY A N 1
ATOM 882 C CA . GLY A 1 119 ? 1.894 3.367 -0.631 1.00 91.88 119 GLY A CA 1
ATOM 883 C C . GLY A 1 119 ? 2.772 4.330 -1.434 1.00 91.88 119 GLY A C 1
ATOM 884 O O . GLY A 1 119 ? 3.547 5.087 -0.857 1.00 91.88 119 GLY A O 1
ATOM 885 N N . TRP A 1 120 ? 2.622 4.359 -2.758 1.00 90.44 120 TRP A N 1
ATOM 886 C CA . TRP A 1 120 ? 3.381 5.228 -3.667 1.00 90.44 120 TRP A CA 1
ATOM 887 C C . TRP A 1 120 ? 2.577 6.483 -4.028 1.00 90.44 120 TRP A C 1
ATOM 889 O O . TRP A 1 120 ? 1.944 6.546 -5.073 1.00 90.44 120 TRP A O 1
ATOM 899 N N . THR A 1 121 ? 2.560 7.510 -3.185 1.00 88.12 121 THR A N 1
ATOM 900 C CA . THR A 1 121 ? 1.738 8.705 -3.468 1.00 88.12 121 THR A CA 1
ATOM 901 C C . THR A 1 121 ? 2.265 9.528 -4.643 1.00 88.12 121 THR A C 1
ATOM 903 O O . THR A 1 121 ? 1.482 9.906 -5.506 1.00 88.12 121 THR A O 1
ATOM 906 N N . THR A 1 122 ? 3.582 9.725 -4.756 1.00 85.69 122 THR A N 1
ATOM 907 C CA . THR A 1 122 ? 4.185 10.556 -5.816 1.00 85.69 122 THR A CA 1
ATOM 908 C C . THR A 1 122 ? 3.886 10.042 -7.225 1.00 85.69 122 THR A C 1
ATOM 910 O O . THR A 1 122 ? 3.510 10.819 -8.095 1.00 85.69 122 THR A O 1
ATOM 913 N N . ALA A 1 123 ? 4.005 8.730 -7.454 1.00 84.81 123 ALA A N 1
ATOM 914 C CA . ALA A 1 123 ? 3.723 8.127 -8.760 1.00 84.81 123 ALA A CA 1
ATOM 915 C C . ALA A 1 123 ? 2.219 8.083 -9.088 1.00 84.81 123 ALA A C 1
ATOM 917 O O . ALA A 1 123 ? 1.842 7.888 -10.238 1.00 84.81 123 ALA A O 1
ATOM 918 N N . TYR A 1 124 ? 1.352 8.266 -8.090 1.00 88.88 124 TYR A N 1
ATOM 919 C CA . TYR A 1 124 ? -0.102 8.202 -8.230 1.00 88.88 124 TYR A CA 1
ATOM 920 C C . TYR A 1 124 ? -0.779 9.486 -7.736 1.00 88.88 124 TYR A C 1
ATOM 922 O O . TYR A 1 124 ? -1.908 9.434 -7.247 1.00 88.88 124 TYR A O 1
ATOM 930 N N . GLN A 1 125 ? -0.109 10.635 -7.894 1.00 90.69 125 GLN A N 1
ATOM 931 C CA . GLN A 1 125 ? -0.552 11.913 -7.331 1.00 90.69 125 GLN A CA 1
ATOM 932 C C . GLN A 1 125 ? -1.976 12.280 -7.762 1.00 90.69 125 GLN A C 1
ATOM 934 O O . GLN A 1 125 ? -2.771 12.672 -6.922 1.00 90.69 125 GLN A O 1
ATOM 939 N N . SER A 1 126 ? -2.351 12.058 -9.027 1.00 89.94 126 SER A N 1
ATOM 940 C CA . SER A 1 126 ? -3.714 12.357 -9.489 1.00 89.94 126 SER A CA 1
ATOM 941 C C . SER A 1 126 ? -4.780 11.517 -8.772 1.00 89.94 126 SER A C 1
ATOM 943 O O . SER A 1 126 ? -5.774 12.059 -8.313 1.00 89.94 126 SER A O 1
ATOM 945 N N . SER A 1 127 ? -4.549 10.207 -8.603 1.00 90.50 127 SER A N 1
ATOM 946 C CA . SER A 1 127 ? -5.449 9.329 -7.835 1.00 90.50 127 SER A CA 1
ATOM 947 C C . SER A 1 127 ? -5.509 9.733 -6.363 1.00 90.50 127 SER A C 1
ATOM 949 O O . SER A 1 127 ? -6.560 9.616 -5.739 1.00 90.50 127 SER A O 1
ATOM 951 N N . TRP A 1 128 ? -4.379 10.163 -5.796 1.00 95.25 128 TRP A N 1
ATOM 952 C CA . TRP A 1 128 ? -4.333 10.680 -4.434 1.00 95.25 128 TRP A CA 1
ATOM 953 C C . TRP A 1 128 ? -5.199 11.938 -4.312 1.00 95.25 128 TRP A C 1
ATOM 955 O O . TRP A 1 128 ? -6.096 11.969 -3.475 1.00 95.25 128 TRP A O 1
ATOM 965 N N . ASP A 1 129 ? -4.994 12.922 -5.187 1.00 95.50 129 ASP A N 1
ATOM 966 C CA . ASP A 1 129 ? -5.735 14.186 -5.201 1.00 95.50 129 ASP A CA 1
ATOM 967 C C . ASP A 1 129 ? -7.237 13.971 -5.419 1.00 95.50 129 ASP A C 1
ATOM 969 O O . ASP A 1 129 ? -8.048 14.610 -4.750 1.00 95.50 129 ASP A O 1
ATOM 973 N N . ASP A 1 130 ? -7.614 13.041 -6.301 1.00 93.56 130 ASP A N 1
ATOM 974 C CA . ASP A 1 130 ? -9.010 12.660 -6.524 1.00 93.56 130 ASP A CA 1
ATOM 975 C C . ASP A 1 130 ? -9.650 12.124 -5.239 1.00 93.56 130 ASP A C 1
ATOM 977 O O . ASP A 1 130 ? -10.718 12.586 -4.849 1.00 93.56 130 ASP A O 1
ATOM 981 N N . VAL A 1 131 ? -8.981 11.214 -4.521 1.00 94.88 131 VAL A N 1
ATOM 982 C CA . VAL A 1 131 ? -9.510 10.679 -3.256 1.00 94.88 131 VAL A CA 1
ATOM 983 C C . VAL A 1 131 ? -9.624 11.770 -2.187 1.00 94.88 131 VAL A C 1
ATOM 985 O O . VAL A 1 131 ? -10.627 11.814 -1.476 1.00 94.88 131 VAL A O 1
ATOM 988 N N . GLN A 1 132 ? -8.640 12.670 -2.087 1.00 96.62 132 GLN A N 1
ATOM 989 C CA . GLN A 1 132 ? -8.690 13.793 -1.142 1.00 96.62 132 GLN A CA 1
ATOM 990 C C . GLN A 1 132 ? -9.840 14.762 -1.457 1.00 96.62 132 GLN A C 1
ATOM 992 O O . GLN A 1 132 ? -10.503 15.252 -0.545 1.00 96.62 132 GLN A O 1
ATOM 997 N N . ARG A 1 133 ? -10.079 15.042 -2.744 1.00 95.75 133 ARG A N 1
ATOM 998 C CA . ARG A 1 133 ? -11.133 15.950 -3.213 1.00 95.75 133 ARG A CA 1
ATOM 999 C C . ARG A 1 133 ? -12.524 15.344 -3.064 1.00 95.75 133 ARG A C 1
ATOM 1001 O O . ARG A 1 133 ? -13.436 16.037 -2.622 1.00 95.75 133 ARG A O 1
ATOM 1008 N N . ASP A 1 134 ? -12.682 14.086 -3.461 1.00 94.12 134 ASP A N 1
ATOM 1009 C CA . ASP A 1 134 ? -13.991 13.453 -3.614 1.00 94.12 134 ASP A CA 1
ATOM 1010 C C . ASP A 1 134 ? -14.488 12.837 -2.292 1.00 94.12 134 ASP A C 1
ATOM 1012 O O . ASP A 1 134 ? -15.696 12.750 -2.080 1.00 94.12 134 ASP A O 1
ATOM 1016 N N . TYR A 1 135 ? -13.582 12.482 -1.367 1.00 93.81 135 TYR A N 1
ATOM 1017 C CA . TYR A 1 135 ? -13.918 11.876 -0.067 1.00 93.81 135 TYR A CA 1
ATOM 1018 C C . TYR A 1 135 ? -13.237 12.578 1.124 1.00 93.81 135 TYR A C 1
ATOM 1020 O O . TYR A 1 135 ? -12.636 11.914 1.965 1.00 93.81 135 TYR A O 1
ATOM 1028 N N . PRO A 1 136 ? -13.331 13.912 1.277 1.00 94.44 136 PRO A N 1
ATOM 1029 C CA . PRO A 1 136 ? -12.517 14.663 2.240 1.00 94.44 136 PRO A CA 1
ATOM 1030 C C . PRO A 1 136 ? -12.743 14.262 3.707 1.00 94.44 136 PRO A C 1
ATOM 1032 O O . PRO A 1 136 ? -11.863 14.455 4.541 1.00 94.44 136 PRO A O 1
ATOM 1035 N N . ALA A 1 137 ? -13.911 13.703 4.039 1.00 92.31 137 ALA A N 1
ATOM 1036 C CA . ALA A 1 137 ? -14.233 13.263 5.397 1.00 92.31 137 ALA A CA 1
ATOM 1037 C C . ALA A 1 137 ? -13.554 11.939 5.792 1.00 92.31 137 ALA A C 1
ATOM 1039 O O . ALA A 1 137 ? -13.337 11.698 6.979 1.00 92.31 137 ALA A O 1
ATOM 1040 N N . THR A 1 138 ? -13.238 11.084 4.817 1.00 93.31 138 THR A N 1
ATOM 1041 C CA . THR A 1 138 ? -12.653 9.749 5.032 1.00 93.31 138 THR A CA 1
ATOM 1042 C C . THR A 1 138 ? -11.317 9.572 4.315 1.00 93.31 138 THR A C 1
ATOM 1044 O O . THR A 1 138 ? -10.728 8.494 4.365 1.00 93.31 138 THR A O 1
ATOM 1047 N N . ALA A 1 139 ? -10.820 10.621 3.656 1.00 94.69 139 ALA A N 1
ATOM 1048 C CA . ALA A 1 139 ? -9.599 10.572 2.879 1.00 94.69 139 ALA A CA 1
ATOM 1049 C C . ALA A 1 139 ? -8.410 10.122 3.748 1.00 94.69 139 ALA A C 1
ATOM 1051 O O . ALA A 1 139 ? -8.234 10.604 4.873 1.00 94.69 139 ALA A O 1
ATOM 1052 N N . PRO A 1 140 ? -7.567 9.205 3.240 1.00 96.00 140 PRO A N 1
ATOM 1053 C CA . PRO A 1 140 ? -6.420 8.719 3.984 1.00 96.00 140 PRO A CA 1
ATOM 1054 C C . PRO A 1 140 ? -5.424 9.844 4.251 1.00 96.00 140 PRO A C 1
ATOM 1056 O O . PRO A 1 140 ? -5.189 10.714 3.411 1.00 96.00 140 PRO A O 1
ATOM 1059 N N . LEU A 1 141 ? -4.768 9.773 5.406 1.00 96.88 141 LEU A N 1
ATOM 1060 C CA . LEU A 1 141 ? -3.670 10.666 5.753 1.00 96.88 141 LEU A CA 1
ATOM 1061 C C . LEU A 1 141 ? -2.337 10.033 5.357 1.00 96.88 141 LEU A C 1
ATOM 1063 O O . LEU A 1 141 ? -2.072 8.868 5.656 1.00 96.88 141 LEU A O 1
ATOM 1067 N N . ASN A 1 142 ? -1.470 10.815 4.716 1.00 95.69 142 ASN A N 1
ATOM 1068 C CA . ASN A 1 142 ? -0.092 10.407 4.475 1.00 95.69 142 ASN A CA 1
ATOM 1069 C C . ASN A 1 142 ? 0.741 10.672 5.738 1.00 95.69 142 ASN A C 1
ATOM 1071 O O . ASN A 1 142 ? 1.057 11.820 6.044 1.00 95.69 142 ASN A O 1
ATOM 1075 N N . LEU A 1 143 ? 1.095 9.606 6.462 1.00 95.94 143 LEU A N 1
ATOM 1076 C CA . LEU A 1 143 ? 1.878 9.674 7.704 1.00 95.94 143 LEU A CA 1
ATOM 1077 C C . LEU A 1 143 ? 3.402 9.705 7.475 1.00 95.94 143 LEU A C 1
ATOM 1079 O O . LEU A 1 143 ? 4.172 9.616 8.429 1.00 95.94 143 LEU A O 1
ATOM 1083 N N . GLY A 1 144 ? 3.845 9.858 6.225 1.00 93.62 144 GLY A N 1
ATOM 1084 C CA . GLY A 1 144 ? 5.255 9.927 5.854 1.00 93.62 144 GLY A CA 1
ATOM 1085 C C . GLY A 1 144 ? 5.865 8.574 5.483 1.00 93.62 144 GLY A C 1
ATOM 1086 O O . GLY A 1 144 ? 5.186 7.556 5.361 1.00 93.62 144 GLY A O 1
ATOM 1087 N N . ALA A 1 145 ? 7.178 8.582 5.250 1.00 90.12 145 ALA A N 1
ATOM 1088 C CA . ALA A 1 145 ? 7.923 7.396 4.844 1.00 90.12 145 ALA A CA 1
ATOM 1089 C C . ALA A 1 145 ? 8.328 6.536 6.051 1.00 90.12 145 ALA A C 1
ATOM 1091 O O . ALA A 1 145 ? 8.734 7.056 7.086 1.00 90.12 145 ALA A O 1
ATOM 1092 N N . MET A 1 146 ? 8.344 5.213 5.872 1.00 87.19 146 MET A N 1
ATOM 1093 C CA . MET A 1 146 ? 8.820 4.251 6.882 1.00 87.19 146 MET A CA 1
ATOM 1094 C C . MET A 1 146 ? 10.356 4.153 6.983 1.00 87.19 146 MET A C 1
ATOM 1096 O O . MET A 1 146 ? 10.879 3.249 7.627 1.00 87.19 146 MET A O 1
ATOM 1100 N N . GLY A 1 147 ? 11.097 5.049 6.324 1.00 86.12 147 GLY A N 1
ATOM 1101 C CA . GLY A 1 147 ? 12.562 5.082 6.385 1.00 86.12 147 GLY A CA 1
ATOM 1102 C C . GLY A 1 147 ? 13.296 4.245 5.332 1.00 86.12 147 GLY A C 1
ATOM 1103 O O . GLY A 1 147 ? 14.518 4.149 5.397 1.00 86.12 147 GLY A O 1
ATOM 1104 N N . TYR A 1 148 ? 12.598 3.687 4.337 1.00 83.81 148 TYR A N 1
ATOM 1105 C CA . TYR A 1 148 ? 13.229 3.121 3.139 1.00 83.81 148 TYR A CA 1
ATOM 1106 C C . TYR A 1 148 ? 12.728 3.805 1.864 1.00 83.81 148 TYR A C 1
ATOM 1108 O O . TYR A 1 148 ? 11.655 4.408 1.837 1.00 83.81 148 TYR A O 1
ATOM 1116 N N . VAL A 1 149 ? 13.528 3.707 0.801 1.00 78.00 149 VAL A N 1
ATOM 1117 C CA . VAL A 1 149 ? 13.213 4.249 -0.524 1.00 78.00 149 VAL A CA 1
ATOM 1118 C C . VAL A 1 149 ? 13.037 3.086 -1.491 1.00 78.00 149 VAL A C 1
ATOM 1120 O O . VAL A 1 149 ? 13.982 2.339 -1.743 1.00 78.00 149 VAL A O 1
ATOM 1123 N N . GLY A 1 150 ? 11.830 2.940 -2.033 1.00 78.12 150 GLY A N 1
ATOM 1124 C CA . GLY A 1 150 ? 11.567 2.031 -3.144 1.00 78.12 150 GLY A CA 1
ATOM 1125 C C . GLY A 1 150 ? 12.152 2.581 -4.446 1.00 78.12 150 GLY A C 1
ATOM 1126 O O . GLY A 1 150 ? 12.116 3.785 -4.698 1.00 78.12 150 GLY A O 1
ATOM 1127 N N . ARG A 1 151 ? 12.695 1.701 -5.288 1.00 74.50 151 ARG A N 1
ATOM 1128 C CA . ARG A 1 151 ? 13.083 2.022 -6.667 1.00 74.50 151 ARG A CA 1
ATOM 1129 C C . ARG A 1 151 ? 12.442 1.002 -7.597 1.00 74.50 151 ARG A C 1
ATOM 1131 O O . ARG A 1 151 ? 12.535 -0.192 -7.335 1.00 74.50 151 ARG A O 1
ATOM 1138 N N . VAL A 1 152 ? 11.822 1.471 -8.678 1.00 72.00 152 VAL A N 1
ATOM 1139 C CA . VAL A 1 152 ? 11.381 0.612 -9.786 1.00 72.00 152 VAL A CA 1
ATOM 1140 C C . VAL A 1 152 ? 12.300 0.865 -10.964 1.00 72.00 152 VAL A C 1
ATOM 1142 O O . VAL A 1 152 ? 12.479 2.009 -11.379 1.00 72.00 152 VAL A O 1
ATOM 1145 N N . SER A 1 153 ? 12.863 -0.200 -11.515 1.00 69.62 153 SER A N 1
ATOM 1146 C CA . SER A 1 153 ? 13.516 -0.174 -12.817 1.00 69.62 153 SER A CA 1
ATOM 1147 C C . SER A 1 153 ? 13.328 -1.520 -13.502 1.00 69.62 153 SER A C 1
ATOM 1149 O O . SER A 1 153 ? 12.976 -2.515 -12.865 1.00 69.62 153 SER A O 1
ATOM 1151 N N . ALA A 1 154 ? 13.614 -1.566 -14.800 1.00 74.12 154 ALA A N 1
ATOM 1152 C CA . ALA A 1 154 ? 13.971 -2.833 -15.416 1.00 74.12 154 ALA A CA 1
ATOM 1153 C C . ALA A 1 154 ? 15.254 -3.349 -14.741 1.00 74.12 154 ALA A C 1
ATOM 1155 O O . ALA A 1 154 ? 16.190 -2.576 -14.515 1.00 74.12 154 ALA A O 1
ATOM 1156 N N . PHE A 1 155 ? 15.281 -4.633 -14.391 1.00 71.19 155 PHE A N 1
ATOM 1157 C CA . PHE A 1 155 ? 16.453 -5.286 -13.817 1.00 71.19 155 PHE A CA 1
ATOM 1158 C C . PHE A 1 155 ? 16.943 -6.362 -14.781 1.00 71.19 155 PHE A C 1
ATOM 1160 O O . PHE A 1 155 ? 16.170 -7.220 -15.205 1.00 71.19 155 PHE A O 1
ATOM 1167 N N . LEU A 1 156 ? 18.230 -6.319 -15.115 1.00 77.56 156 LEU A N 1
ATOM 1168 C CA . LEU A 1 156 ? 18.902 -7.380 -15.857 1.00 77.56 156 LEU A CA 1
ATOM 1169 C C . LEU A 1 156 ? 19.655 -8.254 -14.866 1.00 77.56 156 LEU A C 1
ATOM 1171 O O . LEU A 1 156 ? 20.344 -7.736 -13.990 1.00 77.56 156 LEU A O 1
ATOM 1175 N N . THR A 1 157 ? 19.547 -9.574 -15.000 1.00 81.00 157 THR A N 1
ATOM 1176 C CA . THR A 1 157 ? 20.271 -10.492 -14.108 1.00 81.00 157 THR A CA 1
ATOM 1177 C C . THR A 1 157 ? 21.782 -10.271 -14.206 1.00 81.00 157 THR A C 1
ATOM 1179 O O . THR A 1 157 ? 22.294 -10.057 -15.305 1.00 81.00 157 THR A O 1
ATOM 1182 N N . SER A 1 158 ? 22.505 -10.381 -13.086 1.00 81.94 158 SER A N 1
ATOM 1183 C CA . SER A 1 158 ? 23.968 -10.213 -13.062 1.00 81.94 158 SER A CA 1
ATOM 1184 C C . SER A 1 158 ? 24.669 -11.132 -14.059 1.00 81.94 158 SER A C 1
ATOM 1186 O O . SER A 1 158 ? 25.554 -10.683 -14.769 1.00 81.94 158 SER A O 1
ATOM 1188 N N . LYS A 1 159 ? 24.192 -12.375 -14.212 1.00 86.44 159 LYS A N 1
ATOM 1189 C CA . LYS A 1 159 ? 24.713 -13.322 -15.207 1.00 86.44 159 LYS A CA 1
ATOM 1190 C C . LYS A 1 159 ? 24.690 -12.746 -16.625 1.00 86.44 159 LYS A C 1
ATOM 1192 O O . LYS A 1 159 ? 25.671 -12.853 -17.346 1.00 86.44 159 LYS A O 1
ATOM 1197 N N . LEU A 1 160 ? 23.566 -12.157 -17.023 1.00 84.19 160 LEU A N 1
ATOM 1198 C CA . LEU A 1 160 ? 23.386 -11.601 -18.362 1.00 84.19 160 LEU A CA 1
ATOM 1199 C C . LEU A 1 160 ? 24.248 -10.349 -18.568 1.00 84.19 160 LEU A C 1
ATOM 1201 O O . LEU A 1 160 ? 24.825 -10.166 -19.635 1.00 84.19 160 LEU A O 1
ATOM 1205 N N . GLN A 1 161 ? 24.391 -9.525 -17.528 1.00 82.81 161 GLN A N 1
ATOM 1206 C CA . GLN A 1 161 ? 25.302 -8.380 -17.551 1.00 82.81 161 GLN A CA 1
ATOM 1207 C C . GLN A 1 161 ? 26.772 -8.814 -17.667 1.00 82.81 161 GLN A C 1
ATOM 1209 O O . GLN A 1 161 ? 27.504 -8.279 -18.494 1.00 82.81 161 GLN A O 1
ATOM 1214 N N . GLU A 1 162 ? 27.195 -9.803 -16.876 1.00 86.31 162 GLU A N 1
ATOM 1215 C CA . GLU A 1 162 ? 28.549 -10.364 -16.891 1.00 86.31 162 GLU A CA 1
ATOM 1216 C C . GLU A 1 162 ? 28.868 -11.023 -18.234 1.00 86.31 162 GLU A C 1
ATOM 1218 O O . GLU A 1 162 ? 29.931 -10.784 -18.801 1.00 86.31 162 GLU A O 1
ATOM 1223 N N . GLU A 1 163 ? 27.946 -11.821 -18.774 1.00 86.81 163 GLU A N 1
ATOM 1224 C CA . GLU A 1 163 ? 28.118 -12.481 -20.067 1.00 86.81 163 GLU A CA 1
ATOM 1225 C C . GLU A 1 163 ? 28.339 -11.455 -21.182 1.00 86.81 163 GLU A C 1
ATOM 1227 O O . GLU A 1 163 ? 29.272 -11.596 -21.975 1.00 86.81 163 GLU A O 1
ATOM 1232 N N . ALA A 1 164 ? 27.541 -10.389 -21.209 1.00 83.31 164 ALA A N 1
ATOM 1233 C CA . ALA A 1 164 ? 27.679 -9.329 -22.198 1.00 83.31 164 ALA A CA 1
ATOM 1234 C C . ALA A 1 164 ? 28.972 -8.512 -22.011 1.00 83.31 164 ALA A C 1
ATOM 1236 O O . ALA A 1 164 ? 29.676 -8.219 -22.982 1.00 83.31 164 ALA A O 1
ATOM 1237 N N . TYR A 1 165 ? 29.355 -8.229 -20.764 1.00 83.19 165 TYR A N 1
ATOM 1238 C CA . TYR A 1 165 ? 30.588 -7.507 -20.463 1.00 83.19 165 TYR A CA 1
ATOM 1239 C C . TYR A 1 165 ? 31.842 -8.306 -20.840 1.00 83.19 165 TYR A C 1
ATOM 1241 O O . TYR A 1 165 ? 32.719 -7.791 -21.527 1.00 83.19 165 TYR A O 1
ATOM 1249 N N . TYR A 1 166 ? 31.940 -9.574 -20.438 1.00 86.75 166 TYR A N 1
ATOM 1250 C CA . TYR A 1 166 ? 33.148 -10.371 -20.670 1.00 86.75 166 TYR A CA 1
ATOM 1251 C C . TYR A 1 166 ? 33.291 -10.869 -22.109 1.00 86.75 166 TYR A C 1
ATOM 1253 O O . TYR A 1 166 ? 34.418 -11.059 -22.563 1.00 86.75 166 TYR A O 1
ATOM 1261 N N . SER A 1 167 ? 32.186 -11.093 -22.830 1.00 86.81 167 SER A N 1
ATOM 1262 C CA . SER A 1 167 ? 32.257 -11.576 -24.217 1.00 86.81 167 SER A CA 1
ATOM 1263 C C . SER A 1 167 ? 32.396 -10.458 -25.250 1.00 86.81 167 SER A C 1
ATOM 1265 O O . SER A 1 167 ? 33.014 -10.680 -26.290 1.00 86.81 167 SER A O 1
ATOM 1267 N N . GLU A 1 168 ? 31.868 -9.262 -24.972 1.00 83.25 168 GLU A N 1
ATOM 1268 C CA . GLU A 1 168 ? 31.811 -8.166 -25.952 1.00 83.25 168 GLU A CA 1
ATOM 1269 C C . GLU A 1 168 ? 32.272 -6.805 -25.420 1.00 83.25 168 GLU A C 1
ATOM 1271 O O . GLU A 1 168 ? 32.256 -5.826 -26.162 1.00 83.25 168 GLU A O 1
ATOM 1276 N N . GLY A 1 169 ? 32.690 -6.711 -24.154 1.00 81.56 169 GLY A N 1
ATOM 1277 C CA . GLY A 1 169 ? 33.039 -5.430 -23.529 1.00 81.56 169 GLY A CA 1
ATOM 1278 C C . GLY A 1 169 ? 31.827 -4.519 -23.331 1.00 81.56 169 GLY A C 1
ATOM 1279 O O . GLY A 1 169 ? 31.967 -3.297 -23.295 1.00 81.56 169 GLY A O 1
ATOM 1280 N N . LEU A 1 170 ? 30.631 -5.103 -23.264 1.00 79.88 170 LEU A N 1
ATOM 1281 C CA . LEU A 1 170 ? 29.378 -4.393 -23.424 1.00 79.88 170 LEU A CA 1
ATOM 1282 C C . LEU A 1 170 ? 28.648 -4.250 -22.079 1.00 79.88 170 LEU A C 1
ATOM 1284 O O . LEU A 1 170 ? 28.361 -5.220 -21.381 1.00 79.88 170 LEU A O 1
ATOM 1288 N N . THR A 1 171 ? 28.343 -3.005 -21.711 1.00 80.75 171 THR A N 1
ATOM 1289 C CA . THR A 1 171 ? 27.705 -2.663 -20.431 1.00 80.75 171 THR A CA 1
ATOM 1290 C C . THR A 1 171 ? 26.204 -2.470 -20.628 1.00 80.75 171 THR A C 1
ATOM 1292 O O . THR A 1 171 ? 25.748 -1.394 -21.012 1.00 80.75 171 THR A O 1
ATOM 1295 N N . LEU A 1 172 ? 25.416 -3.512 -20.352 1.00 74.44 172 LEU A N 1
ATOM 1296 C CA . LEU A 1 172 ? 23.957 -3.492 -20.543 1.00 74.44 172 LEU A CA 1
ATOM 1297 C C . LEU A 1 172 ? 23.200 -2.525 -19.612 1.00 74.44 172 LEU A C 1
ATOM 1299 O O . LEU A 1 172 ? 22.033 -2.236 -19.854 1.00 74.44 172 LEU A O 1
ATOM 1303 N N . GLU A 1 173 ? 23.849 -1.993 -18.576 1.00 68.50 173 GLU A N 1
ATOM 1304 C CA . GLU A 1 173 ? 23.257 -1.001 -17.666 1.00 68.50 173 GLU A CA 1
ATOM 1305 C C . GLU A 1 173 ? 23.113 0.398 -18.298 1.00 68.50 173 GLU A C 1
ATOM 1307 O O . GLU A 1 173 ? 22.303 1.205 -17.841 1.00 68.50 173 GLU A O 1
ATOM 1312 N N . TYR A 1 174 ? 23.869 0.692 -19.364 1.00 63.72 174 TYR A N 1
ATOM 1313 C CA . TYR A 1 174 ? 23.885 1.996 -20.027 1.00 63.72 174 TYR A CA 1
ATOM 1314 C C . TYR A 1 174 ? 23.378 1.894 -21.469 1.00 63.72 174 TYR A C 1
ATOM 1316 O O . TYR A 1 174 ? 24.143 1.854 -22.428 1.00 63.72 174 TYR A O 1
ATOM 1324 N N . TYR A 1 175 ? 22.055 1.958 -21.644 1.00 58.22 175 TYR A N 1
ATOM 1325 C CA . TYR A 1 175 ? 21.423 2.065 -22.970 1.00 58.22 175 TYR A CA 1
ATOM 1326 C C . TYR A 1 175 ? 21.850 3.326 -23.749 1.00 58.22 175 TYR A C 1
ATOM 1328 O O . TYR A 1 175 ? 21.720 3.381 -24.965 1.00 58.22 175 TYR A O 1
ATOM 1336 N N . ARG A 1 176 ? 22.398 4.344 -23.067 1.00 49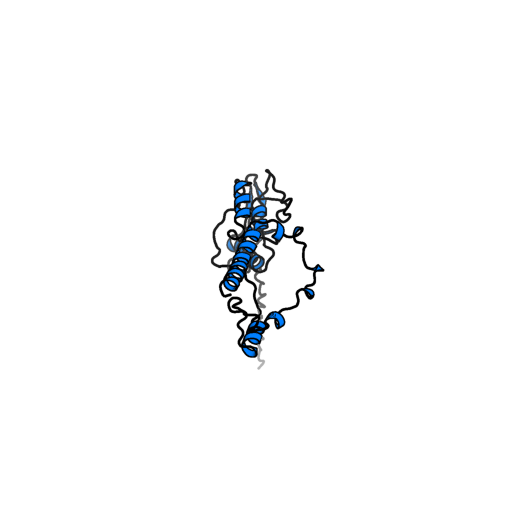.28 176 ARG A N 1
ATOM 1337 C CA . ARG A 1 176 ? 22.766 5.637 -23.672 1.00 49.28 176 ARG A CA 1
ATOM 1338 C C . ARG A 1 176 ? 24.033 5.613 -24.532 1.00 49.28 176 ARG A C 1
ATOM 1340 O O . ARG A 1 176 ? 24.252 6.554 -25.281 1.00 49.28 176 ARG A O 1
ATOM 1347 N N . SER A 1 177 ? 24.859 4.573 -24.440 1.00 48.91 177 SER A N 1
ATOM 1348 C CA . SER A 1 177 ? 26.077 4.423 -25.254 1.00 48.91 177 SER A CA 1
ATOM 1349 C C . SER A 1 177 ? 25.910 3.445 -26.421 1.00 48.91 177 SER A C 1
ATOM 1351 O O . SER A 1 177 ? 26.896 3.051 -27.041 1.00 48.91 177 SER A O 1
ATOM 1353 N N . TYR A 1 178 ? 24.678 3.025 -26.721 1.00 61.12 178 TYR A N 1
ATOM 1354 C CA . TYR A 1 178 ? 24.426 1.997 -27.719 1.00 61.12 178 TYR A CA 1
ATOM 1355 C C . TYR A 1 178 ? 24.314 2.544 -29.135 1.00 61.12 178 TYR A C 1
ATOM 1357 O O . TYR A 1 178 ? 23.338 3.196 -29.495 1.00 61.12 178 TYR A O 1
ATOM 1365 N N . ASN A 1 179 ? 25.285 2.176 -29.966 1.00 60.81 179 ASN A N 1
ATOM 1366 C CA . ASN A 1 179 ? 25.151 2.222 -31.411 1.00 60.81 179 ASN A CA 1
ATOM 1367 C C . ASN A 1 179 ? 24.962 0.788 -31.931 1.00 60.81 179 ASN A C 1
ATOM 1369 O O . ASN A 1 179 ? 25.873 -0.041 -31.842 1.00 60.81 179 ASN A O 1
ATOM 1373 N N . VAL A 1 180 ? 23.780 0.496 -32.484 1.00 62.34 180 VAL A N 1
ATOM 1374 C CA . VAL A 1 180 ? 23.431 -0.826 -33.046 1.00 62.34 180 VAL A CA 1
ATOM 1375 C C . VAL A 1 180 ? 24.303 -1.225 -34.240 1.00 62.34 180 VAL A C 1
ATOM 1377 O O . VAL A 1 180 ? 24.367 -2.397 -34.592 1.00 62.34 180 VAL A O 1
ATOM 1380 N N . SER A 1 181 ? 25.012 -0.271 -34.856 1.00 70.25 181 SER A N 1
ATOM 1381 C CA . SER A 1 181 ? 25.993 -0.579 -35.902 1.00 70.25 181 SER A CA 1
ATOM 1382 C C . SER A 1 181 ? 27.301 -1.162 -35.353 1.00 70.25 181 SER A C 1
ATOM 1384 O O . SER A 1 181 ? 28.063 -1.752 -36.114 1.00 70.25 181 SER A O 1
ATOM 1386 N N . TRP A 1 182 ? 27.575 -1.012 -34.051 1.00 65.75 182 TRP A N 1
ATOM 1387 C CA . TRP A 1 182 ? 28.821 -1.463 -33.413 1.00 65.75 182 TRP A CA 1
ATOM 1388 C C . TRP A 1 182 ? 28.625 -2.685 -32.514 1.00 65.75 182 TRP A C 1
ATOM 1390 O O . TRP A 1 182 ? 29.586 -3.392 -32.226 1.00 65.75 182 TRP A O 1
ATOM 1400 N N . THR A 1 183 ? 27.394 -2.943 -32.067 1.00 70.31 183 THR A N 1
ATOM 1401 C CA . THR A 1 183 ? 27.058 -4.022 -31.127 1.00 70.31 183 THR A CA 1
ATOM 1402 C C . THR A 1 183 ? 25.684 -4.607 -31.450 1.00 70.31 183 THR A C 1
ATOM 1404 O O . THR A 1 183 ? 24.799 -3.882 -31.901 1.00 70.31 183 THR A O 1
ATOM 1407 N N . ASN A 1 184 ? 25.478 -5.909 -31.205 1.00 77.25 184 ASN A N 1
ATOM 1408 C CA . ASN A 1 184 ? 24.177 -6.564 -31.390 1.00 77.25 184 ASN A CA 1
ATOM 1409 C C . ASN A 1 184 ? 23.589 -7.045 -30.047 1.00 77.25 184 ASN A C 1
ATOM 1411 O O . ASN A 1 184 ? 23.601 -8.247 -29.769 1.00 77.25 184 ASN A O 1
ATOM 1415 N N . PRO A 1 185 ? 23.042 -6.138 -29.215 1.00 73.19 185 PRO A N 1
ATOM 1416 C CA . PRO A 1 185 ? 22.509 -6.493 -27.899 1.00 73.19 185 PRO A CA 1
ATOM 1417 C C . PRO A 1 185 ? 21.295 -7.416 -27.965 1.00 73.19 185 PRO A C 1
ATOM 1419 O O . PRO A 1 185 ? 21.027 -8.128 -27.002 1.00 73.19 185 PRO A O 1
ATOM 1422 N N . SER A 1 186 ? 20.572 -7.436 -29.093 1.00 76.81 186 SER A N 1
ATOM 1423 C CA . SER A 1 186 ? 19.349 -8.232 -29.256 1.00 76.81 186 SER A CA 1
ATOM 1424 C C . SER A 1 186 ? 19.560 -9.722 -28.986 1.00 76.81 186 SER A C 1
ATOM 1426 O O . SER A 1 186 ? 18.633 -10.391 -28.552 1.00 76.81 186 SER A O 1
ATOM 1428 N N . LYS A 1 187 ? 20.786 -10.235 -29.154 1.00 82.38 187 LYS A N 1
ATOM 1429 C CA . LYS A 1 187 ? 21.121 -11.636 -28.870 1.00 82.38 187 LYS A CA 1
ATOM 1430 C C . LYS A 1 187 ? 21.024 -12.016 -27.383 1.00 82.38 187 LYS A C 1
ATOM 1432 O O . LYS A 1 187 ? 20.985 -13.203 -27.082 1.00 82.38 187 LYS A O 1
ATOM 1437 N N . TYR A 1 188 ? 21.014 -11.035 -26.475 1.00 78.56 188 TYR A N 1
ATOM 1438 C CA . TYR A 1 188 ? 20.834 -11.246 -25.034 1.00 78.56 188 TYR A CA 1
ATOM 1439 C C . TYR A 1 188 ? 19.373 -11.144 -24.590 1.00 78.56 188 TYR A C 1
ATOM 1441 O O . TYR A 1 188 ? 19.073 -11.429 -23.436 1.00 78.56 188 TYR A O 1
ATOM 1449 N N . PHE A 1 189 ? 18.461 -10.734 -25.470 1.00 80.81 189 PHE A N 1
ATOM 1450 C CA . PHE A 1 189 ? 17.052 -10.564 -25.139 1.00 80.81 189 PHE A CA 1
ATOM 1451 C C . PHE A 1 189 ? 16.200 -11.577 -25.899 1.00 80.81 189 PHE A C 1
ATOM 1453 O O . PHE A 1 189 ? 16.484 -11.920 -27.046 1.00 80.81 189 PHE A O 1
ATOM 1460 N N . ASP A 1 190 ? 15.127 -12.040 -25.263 1.00 80.88 190 ASP A N 1
ATOM 1461 C CA . ASP A 1 190 ? 14.146 -12.877 -25.942 1.00 80.88 190 ASP A CA 1
ATOM 1462 C C . ASP A 1 190 ? 13.425 -12.082 -27.038 1.00 80.88 190 ASP A C 1
ATOM 1464 O O . ASP A 1 190 ? 13.179 -10.878 -26.923 1.00 80.88 190 ASP A O 1
ATOM 1468 N N . ASN A 1 191 ? 13.045 -12.774 -28.113 1.00 82.81 191 ASN A N 1
ATOM 1469 C CA . ASN A 1 191 ? 12.209 -12.176 -29.144 1.00 82.81 191 ASN A CA 1
ATOM 1470 C C . ASN A 1 191 ? 10.827 -11.851 -28.555 1.00 82.81 191 ASN A C 1
ATOM 1472 O O . ASN A 1 191 ? 10.255 -12.663 -27.830 1.00 82.81 191 ASN A O 1
ATOM 1476 N N . ILE A 1 192 ? 10.245 -10.709 -28.925 1.00 79.00 192 ILE A N 1
ATOM 1477 C CA . ILE A 1 192 ? 8.886 -10.332 -28.515 1.00 79.00 192 ILE A CA 1
ATOM 1478 C C . ILE A 1 192 ? 7.848 -11.415 -28.854 1.00 79.00 192 ILE A C 1
ATOM 1480 O O . ILE A 1 192 ? 6.869 -11.580 -28.132 1.00 79.00 192 ILE A O 1
ATOM 1484 N N . THR A 1 193 ? 8.079 -12.208 -29.905 1.00 84.94 193 THR A N 1
ATOM 1485 C CA . THR A 1 193 ? 7.208 -13.331 -30.283 1.00 84.94 193 THR A CA 1
ATOM 1486 C C . THR A 1 193 ? 7.271 -14.517 -29.319 1.00 84.94 193 THR A C 1
ATOM 1488 O O . THR A 1 193 ? 6.409 -15.386 -29.385 1.00 84.94 193 THR A O 1
ATOM 1491 N N . ALA A 1 194 ? 8.288 -14.593 -28.456 1.00 84.44 194 ALA A N 1
ATOM 1492 C CA . ALA A 1 194 ? 8.402 -15.613 -27.415 1.00 84.44 194 ALA A CA 1
ATOM 1493 C C . ALA A 1 194 ? 7.543 -15.288 -26.181 1.00 84.44 194 ALA A C 1
ATOM 1495 O O . ALA A 1 194 ? 7.360 -16.143 -25.314 1.00 84.44 194 ALA A O 1
ATOM 1496 N N . ILE A 1 195 ? 7.001 -14.067 -26.096 1.00 82.38 195 ILE A N 1
ATOM 1497 C CA . ILE A 1 195 ? 6.088 -13.685 -25.024 1.00 82.38 195 ILE A CA 1
ATOM 1498 C C . ILE A 1 195 ? 4.772 -14.435 -25.220 1.00 82.38 195 ILE A C 1
ATOM 1500 O O . ILE A 1 195 ? 4.082 -14.266 -26.225 1.00 82.38 195 ILE A O 1
ATOM 1504 N N . ASP A 1 196 ? 4.398 -15.235 -24.224 1.00 84.38 196 ASP A N 1
ATOM 1505 C CA . ASP A 1 196 ? 3.085 -15.866 -24.169 1.00 84.38 196 ASP A CA 1
ATOM 1506 C C . ASP A 1 196 ? 2.002 -14.792 -24.010 1.00 84.38 196 ASP A C 1
ATOM 1508 O O . ASP A 1 196 ? 1.708 -14.310 -22.910 1.00 84.38 196 ASP A O 1
ATOM 1512 N N . THR A 1 197 ? 1.397 -14.411 -25.134 1.00 84.00 197 THR A N 1
ATOM 1513 C CA . THR A 1 197 ? 0.384 -13.358 -25.184 1.00 84.00 197 THR A CA 1
ATOM 1514 C C . THR A 1 197 ? -0.877 -13.710 -24.399 1.00 84.00 197 THR A C 1
ATOM 1516 O O . THR A 1 197 ? -1.633 -12.804 -24.066 1.00 84.00 197 THR A O 1
ATOM 1519 N N . SER A 1 198 ? -1.113 -14.988 -24.068 1.00 84.88 198 SER A N 1
ATOM 1520 C CA . SER A 1 198 ? -2.250 -15.388 -23.224 1.00 84.88 198 SER A CA 1
ATOM 1521 C C . SER A 1 198 ? -2.121 -14.890 -21.780 1.00 84.88 198 SER A C 1
ATOM 1523 O O . SER A 1 198 ? -3.122 -14.749 -21.080 1.00 84.88 198 SER A O 1
ATOM 1525 N N . ARG A 1 199 ? -0.893 -14.578 -21.342 1.00 77.94 199 ARG A N 1
ATOM 1526 C CA . ARG A 1 199 ? -0.597 -14.012 -20.018 1.00 77.94 199 ARG A CA 1
ATOM 1527 C C . ARG A 1 199 ? -0.654 -12.488 -19.995 1.00 77.94 199 ARG A C 1
ATOM 1529 O O . ARG A 1 199 ? -0.580 -11.893 -18.920 1.00 77.94 199 ARG A O 1
ATOM 1536 N N . LEU A 1 200 ? -0.759 -11.854 -21.162 1.00 78.50 200 LEU A N 1
ATOM 1537 C CA . LEU A 1 200 ? -0.880 -10.410 -21.278 1.00 78.50 200 LEU A CA 1
ATOM 1538 C C . LEU A 1 200 ? -2.348 -10.007 -21.149 1.00 78.50 200 LEU A C 1
ATOM 1540 O O . LEU A 1 200 ? -3.236 -10.610 -21.747 1.00 78.50 200 LEU A O 1
ATOM 1544 N N . LYS A 1 201 ? -2.599 -8.946 -20.386 1.00 73.06 201 LYS A N 1
ATOM 1545 C CA . LYS A 1 201 ? -3.904 -8.285 -20.361 1.00 73.06 201 LYS A CA 1
ATOM 1546 C C . LYS A 1 201 ? -3.970 -7.266 -21.493 1.00 73.06 201 LYS A C 1
ATOM 1548 O O . LYS A 1 201 ? -2.967 -6.617 -21.798 1.00 73.06 201 LYS A O 1
ATOM 1553 N N . ARG A 1 202 ? -5.141 -7.096 -22.106 1.00 73.06 202 ARG A N 1
ATOM 1554 C CA . ARG A 1 202 ? -5.351 -6.035 -23.100 1.00 73.06 202 ARG A CA 1
ATOM 1555 C C . ARG A 1 202 ? -5.218 -4.670 -22.429 1.00 73.06 202 ARG A C 1
ATOM 1557 O O . ARG A 1 202 ? -5.514 -4.531 -21.245 1.00 73.06 202 ARG A O 1
ATOM 1564 N N . CYS A 1 203 ? -4.838 -3.635 -23.180 1.00 67.62 203 CYS A N 1
ATOM 1565 C CA . CYS A 1 203 ? -4.671 -2.288 -22.619 1.00 67.62 203 CYS A CA 1
ATOM 1566 C C . CYS A 1 203 ? -5.927 -1.810 -21.867 1.00 67.62 203 CYS A C 1
ATOM 1568 O O . CYS A 1 203 ? -5.804 -1.276 -20.768 1.00 67.62 203 CYS A O 1
ATOM 1570 N N . ASN A 1 204 ? -7.124 -2.111 -22.386 1.00 68.06 204 ASN A N 1
ATOM 1571 C CA . ASN A 1 204 ? -8.413 -1.752 -21.774 1.00 68.06 204 ASN A CA 1
ATOM 1572 C C . ASN A 1 204 ? -8.788 -2.582 -20.540 1.00 68.06 204 ASN A C 1
ATOM 1574 O O . ASN A 1 204 ? -9.736 -2.248 -19.835 1.00 68.06 204 ASN A O 1
ATOM 1578 N N . GLU A 1 205 ? -8.046 -3.649 -20.272 1.00 63.78 205 GLU A N 1
ATOM 1579 C CA . GLU A 1 205 ? -8.164 -4.495 -19.084 1.00 63.78 205 GLU A CA 1
ATOM 1580 C C . GLU A 1 205 ? -7.106 -4.126 -18.029 1.00 63.78 205 GLU A C 1
ATOM 1582 O O . GLU A 1 205 ? -7.012 -4.759 -16.974 1.00 63.78 205 GLU A O 1
ATOM 1587 N N . THR A 1 206 ? -6.289 -3.106 -18.306 1.00 64.94 206 THR A N 1
ATOM 1588 C CA . THR A 1 206 ? -5.195 -2.658 -17.443 1.00 64.94 206 THR A CA 1
ATOM 1589 C C . THR A 1 206 ? -5.273 -1.161 -17.175 1.00 64.94 206 THR A C 1
ATOM 1591 O O . THR A 1 206 ? -5.845 -0.386 -17.936 1.00 64.94 206 THR A O 1
ATOM 1594 N N . ARG A 1 207 ? -4.648 -0.723 -16.080 1.00 58.25 207 ARG A N 1
ATOM 1595 C CA . ARG A 1 207 ? -4.566 0.705 -15.724 1.00 58.25 207 ARG A CA 1
ATOM 1596 C C . ARG A 1 207 ? -3.643 1.504 -16.641 1.00 58.25 207 ARG A C 1
ATOM 1598 O O . ARG A 1 207 ? -3.624 2.727 -16.537 1.00 58.25 207 ARG A O 1
ATOM 1605 N N . THR A 1 208 ? -2.906 0.837 -17.531 1.00 61.38 208 THR A N 1
ATOM 1606 C CA . THR A 1 208 ? -1.968 1.493 -18.445 1.00 61.38 208 THR A CA 1
ATOM 1607 C C . THR A 1 208 ? -2.679 2.374 -19.460 1.00 61.38 208 THR A C 1
ATOM 1609 O O . THR A 1 208 ? -2.148 3.418 -19.796 1.00 61.38 208 THR A O 1
ATOM 1612 N N . GLN A 1 209 ? -3.907 2.049 -19.874 1.00 56.28 209 GLN A N 1
ATOM 1613 C CA . GLN A 1 209 ? -4.626 2.868 -20.855 1.00 56.28 209 GLN A CA 1
ATOM 1614 C C . GLN A 1 209 ? -5.215 4.170 -20.277 1.00 56.28 209 GLN A C 1
ATOM 1616 O O . GLN A 1 209 ? -5.504 5.088 -21.037 1.00 56.28 209 GLN A O 1
ATOM 1621 N N . VAL A 1 210 ? -5.448 4.252 -18.962 1.00 51.16 210 VAL A N 1
ATOM 1622 C CA . VAL A 1 210 ? -6.434 5.207 -18.408 1.00 51.16 210 VAL A CA 1
ATOM 1623 C C . VAL A 1 210 ? -5.823 6.257 -17.479 1.00 51.16 210 VAL A C 1
ATOM 1625 O O . VAL A 1 210 ? -6.486 7.233 -17.144 1.00 51.16 210 VAL A O 1
ATOM 1628 N N . HIS A 1 211 ? -4.580 6.087 -17.029 1.00 53.44 211 HIS A N 1
ATOM 1629 C CA . HIS A 1 211 ? -4.052 6.928 -15.958 1.00 53.44 211 HIS A CA 1
ATOM 1630 C C . HIS A 1 211 ? -3.062 7.974 -16.475 1.00 53.44 211 HIS A C 1
ATOM 1632 O O . HIS A 1 211 ? -2.047 7.617 -17.068 1.00 53.44 211 HIS A O 1
ATOM 1638 N N . ALA A 1 212 ? -3.292 9.252 -16.153 1.00 56.22 212 ALA A N 1
ATOM 1639 C CA . ALA A 1 212 ? -2.348 10.344 -16.415 1.00 56.22 212 ALA A CA 1
ATOM 1640 C C . ALA A 1 212 ? -0.943 10.054 -15.850 1.00 56.22 212 ALA A C 1
ATOM 1642 O O . ALA A 1 212 ? 0.048 10.481 -16.423 1.00 56.22 212 ALA A O 1
ATOM 1643 N N . ALA A 1 213 ? -0.839 9.253 -14.783 1.00 48.97 213 ALA A N 1
ATOM 1644 C CA . ALA A 1 213 ? 0.451 8.757 -14.294 1.00 48.97 213 ALA A CA 1
ATOM 1645 C C . ALA A 1 213 ? 1.183 7.872 -15.317 1.00 48.97 213 ALA A C 1
ATOM 1647 O O . ALA A 1 213 ? 2.385 8.012 -15.489 1.00 48.97 213 ALA A O 1
ATOM 1648 N N . MET A 1 214 ? 0.476 6.984 -16.025 1.00 54.56 214 MET A N 1
ATOM 1649 C CA . MET A 1 214 ? 1.082 6.173 -17.087 1.00 54.56 214 MET A CA 1
ATOM 1650 C C . MET A 1 214 ? 1.364 6.997 -18.338 1.00 54.56 214 MET A C 1
ATOM 1652 O O . MET A 1 214 ? 2.346 6.735 -19.018 1.00 54.56 214 MET A O 1
ATOM 1656 N N . GLN A 1 215 ? 0.571 8.039 -18.590 1.00 54.00 215 GLN A N 1
ATOM 1657 C CA . GLN A 1 215 ? 0.893 9.037 -19.601 1.00 54.00 215 GLN A CA 1
ATOM 1658 C C . GLN A 1 215 ? 2.160 9.823 -19.236 1.00 54.00 215 GLN A C 1
ATOM 1660 O O . GLN A 1 215 ? 3.010 9.978 -20.093 1.00 54.00 215 GLN A O 1
ATOM 1665 N N . GLN A 1 216 ? 2.367 10.198 -17.969 1.00 52.31 216 GLN A N 1
ATOM 1666 C CA . GLN A 1 216 ? 3.628 10.776 -17.486 1.00 52.31 216 GLN A CA 1
ATOM 1667 C C . GLN A 1 216 ? 4.796 9.785 -17.553 1.00 52.31 216 GLN A C 1
ATOM 1669 O O . GLN A 1 216 ? 5.900 10.188 -17.896 1.00 52.31 216 GLN A O 1
ATOM 1674 N N . TYR A 1 217 ? 4.581 8.494 -17.267 1.00 50.38 217 TYR A N 1
ATOM 1675 C CA . TYR A 1 217 ? 5.595 7.454 -17.489 1.00 50.38 217 TYR A CA 1
ATOM 1676 C C . TYR A 1 217 ? 5.956 7.340 -18.973 1.00 50.38 217 TYR A C 1
ATOM 1678 O O . TYR A 1 217 ? 7.140 7.309 -19.306 1.00 50.38 217 TYR A O 1
ATOM 1686 N N . TRP A 1 218 ? 4.957 7.326 -19.860 1.00 51.06 218 TRP A N 1
ATOM 1687 C CA . TRP A 1 218 ? 5.170 7.312 -21.302 1.00 51.06 218 TRP A CA 1
ATOM 1688 C C . TRP A 1 218 ? 5.823 8.591 -21.795 1.00 51.06 218 TRP A C 1
ATOM 1690 O O . TRP A 1 218 ? 6.741 8.490 -22.583 1.00 51.06 218 TRP A O 1
ATOM 1700 N N . GLU A 1 219 ? 5.429 9.769 -21.327 1.00 51.91 219 GLU A N 1
ATOM 1701 C CA . GLU A 1 219 ? 6.048 11.047 -21.684 1.00 51.91 219 GLU A CA 1
ATOM 1702 C C . GLU A 1 219 ? 7.482 11.128 -21.152 1.00 51.91 219 GLU A C 1
ATOM 1704 O O . GLU A 1 219 ? 8.371 11.560 -21.873 1.00 51.91 219 GLU A O 1
ATOM 1709 N N . ALA A 1 220 ? 7.763 10.634 -19.944 1.00 49.09 220 ALA A N 1
ATOM 1710 C CA . ALA A 1 220 ? 9.122 10.562 -19.410 1.00 49.09 220 ALA A CA 1
ATOM 1711 C C . ALA A 1 220 ? 10.009 9.567 -20.183 1.00 49.09 220 ALA A C 1
ATOM 1713 O O . ALA A 1 220 ? 11.193 9.839 -20.392 1.00 49.09 220 ALA A O 1
ATOM 1714 N N . GLN A 1 221 ? 9.459 8.434 -20.638 1.00 45.66 221 GLN A N 1
ATOM 1715 C CA . GLN A 1 221 ? 10.171 7.487 -21.507 1.00 45.66 221 GLN A CA 1
ATOM 1716 C C . GLN A 1 221 ? 10.310 8.002 -22.944 1.00 45.66 221 GLN A C 1
ATOM 1718 O O . GLN A 1 221 ? 11.403 7.936 -23.498 1.00 45.66 221 GLN A O 1
ATOM 1723 N N . LEU A 1 222 ? 9.265 8.593 -23.520 1.00 42.72 222 LEU A N 1
ATOM 1724 C CA . LEU A 1 222 ? 9.259 9.181 -24.859 1.00 42.72 222 LEU A CA 1
ATOM 1725 C C . LEU A 1 222 ? 10.165 10.403 -24.929 1.00 42.72 222 LEU A C 1
ATOM 1727 O O . LEU A 1 222 ? 10.846 10.561 -25.924 1.00 42.72 222 LEU A O 1
ATOM 1731 N N . ILE A 1 223 ? 10.276 11.230 -23.887 1.00 42.12 223 ILE A N 1
ATOM 1732 C CA . ILE A 1 223 ? 11.291 12.293 -23.840 1.00 42.12 223 ILE A CA 1
ATOM 1733 C C . ILE A 1 223 ? 12.695 11.682 -23.889 1.00 42.12 223 ILE A C 1
ATOM 1735 O O . ILE A 1 223 ? 13.570 12.259 -24.523 1.00 42.12 223 ILE A O 1
ATOM 1739 N N . SER A 1 224 ? 12.925 10.507 -23.293 1.00 37.84 224 SER A N 1
ATOM 1740 C CA . SER A 1 224 ? 14.219 9.820 -23.412 1.00 37.84 224 SER A CA 1
ATOM 1741 C C . SER A 1 224 ? 14.488 9.255 -24.815 1.00 37.84 224 SER A C 1
ATOM 1743 O O . SER A 1 224 ? 15.643 9.230 -25.233 1.00 37.84 224 SER A O 1
ATOM 1745 N N . GLU A 1 225 ? 13.442 8.863 -25.549 1.00 38.06 225 GLU A N 1
ATOM 1746 C CA . GLU A 1 225 ? 13.527 8.330 -26.918 1.00 38.06 225 GLU A CA 1
ATOM 1747 C C . GLU A 1 225 ? 13.561 9.442 -27.986 1.00 38.06 225 GLU A C 1
ATOM 1749 O O . GLU A 1 225 ? 14.320 9.352 -28.946 1.00 38.06 225 GLU A O 1
ATOM 1754 N N . VAL A 1 226 ? 12.818 10.536 -27.792 1.00 37.38 226 VAL A N 1
ATOM 1755 C CA . VAL A 1 226 ? 12.773 11.719 -28.670 1.00 37.38 226 VAL A CA 1
ATOM 1756 C C . VAL A 1 226 ? 14.050 12.548 -28.539 1.00 37.38 226 VAL A C 1
ATOM 1758 O O . VAL A 1 226 ? 14.588 12.959 -29.562 1.00 37.38 226 VAL A O 1
ATOM 1761 N N . LEU A 1 227 ? 14.632 12.694 -27.335 1.00 33.72 227 LEU A N 1
ATOM 1762 C CA . LEU A 1 227 ? 15.988 13.262 -27.218 1.00 33.72 227 LEU A CA 1
ATOM 1763 C C . LEU A 1 227 ? 17.018 12.426 -27.991 1.00 33.72 227 LEU A C 1
ATOM 1765 O O . LEU A 1 227 ? 18.016 12.963 -28.457 1.00 33.72 227 LEU A O 1
ATOM 1769 N N . PHE A 1 228 ? 16.800 11.114 -28.103 1.00 37.78 228 PHE A N 1
ATOM 1770 C CA . PHE A 1 228 ? 17.682 10.216 -28.843 1.00 37.78 228 PHE A CA 1
ATOM 1771 C C . PHE A 1 228 ? 17.508 10.362 -30.359 1.00 37.78 228 PHE A C 1
ATOM 1773 O O . PHE A 1 228 ? 18.500 10.329 -31.081 1.00 37.78 228 PHE A O 1
ATOM 1780 N N . ALA A 1 229 ? 16.279 10.573 -30.840 1.00 37.62 229 ALA A N 1
ATOM 1781 C CA . ALA A 1 229 ? 16.004 10.838 -32.251 1.00 37.62 229 ALA A CA 1
ATOM 1782 C C . ALA A 1 229 ? 16.541 12.214 -32.701 1.00 37.62 229 ALA A C 1
ATOM 1784 O O . ALA A 1 229 ? 17.248 12.289 -33.703 1.00 37.62 229 ALA A O 1
ATOM 1785 N N . ASP A 1 230 ? 16.328 13.276 -31.915 1.00 32.06 230 ASP A N 1
ATOM 1786 C CA . ASP A 1 230 ? 16.788 14.635 -32.254 1.00 32.06 230 ASP A CA 1
ATOM 1787 C C . ASP A 1 230 ? 18.327 14.788 -32.200 1.00 32.06 230 ASP A C 1
ATOM 1789 O O . ASP A 1 230 ? 18.916 15.597 -32.924 1.00 32.06 230 ASP A O 1
ATOM 1793 N N . ILE A 1 231 ? 19.018 13.992 -31.372 1.00 39.84 231 ILE A N 1
ATOM 1794 C CA . ILE A 1 231 ? 20.493 13.924 -31.362 1.00 39.84 231 ILE A CA 1
ATOM 1795 C C . ILE A 1 231 ? 21.028 13.160 -32.584 1.00 39.84 231 ILE A C 1
ATOM 1797 O O . ILE A 1 231 ? 22.123 13.459 -33.049 1.00 39.84 231 ILE A O 1
ATOM 1801 N N . LEU A 1 232 ? 20.278 12.203 -33.136 1.00 37.09 232 LEU A N 1
ATOM 1802 C CA . LEU A 1 232 ? 20.692 11.477 -34.342 1.00 37.09 232 LEU A CA 1
ATOM 1803 C C . LEU A 1 232 ? 20.468 12.299 -35.622 1.00 37.09 232 LEU A C 1
ATOM 1805 O O . LEU A 1 232 ? 21.295 12.220 -36.527 1.00 37.09 232 LEU A O 1
ATOM 1809 N N . ASP A 1 233 ? 19.440 13.150 -35.664 1.00 38.16 233 ASP A N 1
ATOM 1810 C CA . ASP A 1 233 ? 19.164 14.026 -36.816 1.00 38.16 233 ASP A CA 1
ATOM 1811 C C . ASP A 1 233 ? 20.024 15.309 -36.851 1.00 38.16 233 ASP A C 1
ATOM 1813 O O . ASP A 1 233 ? 20.140 15.949 -37.894 1.00 38.16 233 ASP A O 1
ATOM 1817 N N . SER A 1 234 ? 20.677 15.689 -35.745 1.00 35.56 234 SER A N 1
ATOM 1818 C CA . SER A 1 234 ? 21.557 16.874 -35.669 1.00 35.56 234 SER A CA 1
ATOM 1819 C C . SER A 1 234 ? 23.045 16.590 -35.935 1.00 35.56 234 SER A C 1
ATOM 1821 O O . SER A 1 234 ? 23.865 17.511 -35.897 1.00 35.56 234 SER A O 1
ATOM 1823 N N . VAL A 1 235 ? 23.399 15.333 -36.230 1.00 42.72 235 VAL A N 1
ATOM 1824 C CA . VAL A 1 235 ? 24.768 14.885 -36.570 1.00 42.72 235 VAL A CA 1
ATOM 1825 C C . VAL A 1 235 ? 24.842 14.346 -38.018 1.00 42.72 235 VAL A C 1
ATOM 1827 O O . VAL A 1 235 ? 25.799 13.667 -38.387 1.00 42.72 235 VAL A O 1
ATOM 1830 N N . GLY A 1 236 ? 23.839 14.663 -38.848 1.00 38.34 236 GLY A N 1
ATOM 1831 C CA . GLY A 1 236 ? 23.822 14.425 -40.299 1.00 38.34 236 GLY A CA 1
ATOM 1832 C C . GLY A 1 236 ? 24.328 15.613 -41.108 1.00 38.34 236 GLY A C 1
ATOM 1833 O O . GLY A 1 236 ? 23.875 16.745 -40.832 1.00 38.34 236 GLY A O 1
#

Secondary structure (DSSP, 8-state):
--------------------S-SSTTPPPGGG-B-EE-TT--EE-EEEEEESSHHHHHHHHHHHHIIIIIT-B-EEEEEEESSHHHHHHHHTT-SSTT-TT-----SS------EE-S--TGGGHHHHHHHHHH-TTTPPP-----S----------HHHHHHHHHHH---TT-GGG--TTT--GGGGS--GGGS-GGGSPPGGGSGGGT-HHHHHHHHHHHHHHHHHHHHHHTT-

Radius of gyration: 28.02 Å; chains: 1; bounding box: 55×74×95 Å

Sequence (236 aa):
MLGTWCLALVASAVAVAHASYHCLPGAVELAERKNLKNPQGESYPLGIWVPDWAAGYAVSAIAHVLIEEMLGYNVVDKGPGPATPDAFYALAGCETPTVINRRGCSDLMSIYSHLSLEGWTTAYQSSWDDVQRDYPATAPLNLGAMGYVGRVSAFLTSKLQEEAYYSEGLTLEYYRSYNVSWTNPSKYFDNITAIDTSRLKRCNETRTQVHAAMQQYWEAQLISEVLFADILDSVG

pLDDT: mean 79.68, std 18.73, range [32.06, 98.62]